Protein AF-A0A7R9ZG76-F1 (afdb_monomer)

Sequence (342 aa):
GTGVASMLAAAN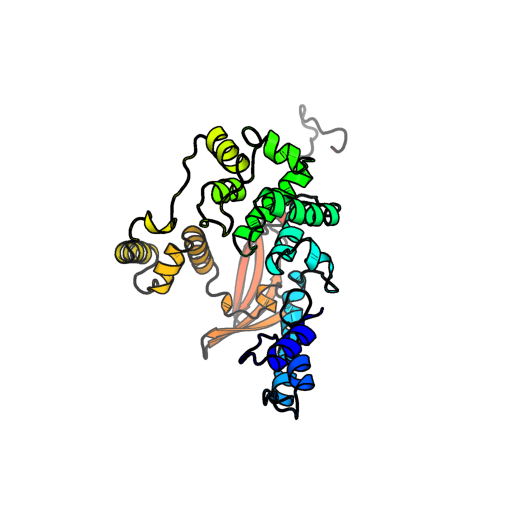AGADVVDAAVDAMSGLTSQPSLGAIAAAVRGTDLDAELDADATAVLNTYWENVRSLYAPFESGQLSGSSDVYRHEIPGGQYTNLLYQSRQLGLTEKWPEIKAKYAEANRVLGDIPKVTPSSKVVGDLAQFMVSSDLNADAVVDGAETLAFPESVVQYLRGEIGVPPGGFPEPLRSKVLGGRGLDPIEGRPGAQLDEYDFDKARAELQSKYGPDDISDKDALSHALYPKVFVDWKEYESVYGQVSSLPTDLFLNPLREGEEVEVQLRKGKSVLIKLVDTQDEREDGTRLVTFEVNGERWFVPITDNAASATKDRREKAGGTPGAGGSPMPG

Solvent-accessible surface area (backbone atoms only — not comparable to full-atom values): 20064 Å² total; per-residue (Å²): 118,58,48,48,63,52,47,53,50,40,44,76,72,66,49,93,76,80,83,58,22,56,52,64,68,27,41,66,70,46,41,26,32,36,61,60,46,50,61,73,28,56,92,46,100,67,42,76,83,70,60,65,67,61,50,49,53,55,26,57,52,41,49,60,56,52,61,74,44,54,93,71,57,86,80,75,89,67,53,68,77,61,44,85,66,36,57,62,43,48,73,54,45,56,50,51,52,52,49,29,47,77,70,70,38,54,90,44,48,71,55,36,45,53,32,25,33,50,31,30,54,65,60,43,64,63,84,51,46,93,66,51,40,51,28,29,46,49,49,7,48,50,27,62,76,66,76,49,53,68,66,56,50,52,75,38,24,47,74,57,85,67,53,66,57,46,54,41,45,63,30,16,69,83,37,79,55,96,80,44,78,36,75,66,41,36,62,32,40,28,57,55,66,76,51,76,71,56,78,69,61,53,80,74,77,56,77,87,80,62,59,69,58,51,37,53,56,47,21,73,74,68,36,70,91,74,49,52,75,66,49,40,50,45,31,72,77,35,51,66,62,41,52,54,47,53,55,48,36,73,75,68,45,76,62,86,51,48,56,67,60,65,69,76,39,82,83,48,74,74,40,73,46,80,41,49,81,46,96,97,40,71,45,44,42,25,35,62,44,74,50,73,72,43,99,86,37,30,22,48,34,32,34,30,50,76,85,43,82,44,82,44,79,41,77,40,74,72,62,62,76,72,63,89,72,75,82,75,51,56,96,54,94,88,52,78,60,79,94,64,93,130

Secondary structure (DSSP, 8-state):
--HHHHHHHHHHTT-S----B-GGG-STTSPPBHHHHHHHHTTSTT-----HHHHHHHHHHHHHHHHHTGGG-----S--TTHHHH---HHHHHHHHHHHHHTT-GGGHHHHHHHHHHHHHHTTS----TTHHHHHHHHHHHHHHTT--HHHHHHTTTTS---HHHHHHHHTTT---TT-PPTTHHHHHHHTTTPPPPPS-GGGSSPPP-HHHHHHHHHHHH-TTS--HHHHHHHHH-HHHHHHHHHHHHHH--GGGS-HHHHHSPPPTT-EEEEEEETTEEEEEEEEEEPPPPTTSEEEEEEEETTEEEEEEEE-TTTGGG---PPP--SSTT-PPPSS--

pLDDT: mean 91.46, std 9.5, range [48.0, 98.44]

Structure (mmCIF, N/CA/C/O backbone):
data_AF-A0A7R9ZG76-F1
#
_entry.id   AF-A0A7R9ZG76-F1
#
loop_
_atom_site.group_PDB
_atom_site.id
_atom_site.type_symbol
_atom_site.label_atom_id
_atom_site.label_alt_id
_atom_site.label_comp_id
_atom_site.label_asym_id
_atom_site.label_entity_id
_atom_site.label_seq_id
_atom_site.pdbx_PDB_ins_code
_atom_site.Cartn_x
_atom_site.Cartn_y
_atom_site.Cartn_z
_atom_site.occupancy
_atom_site.B_iso_or_equiv
_atom_site.auth_seq_id
_atom_site.auth_comp_id
_atom_site.auth_asym_id
_atom_site.auth_atom_id
_atom_site.pdbx_PDB_model_num
ATOM 1 N N . GLY A 1 1 ? -14.115 -0.269 -14.446 1.00 88.50 1 GLY A N 1
ATOM 2 C CA . GLY A 1 1 ? -15.541 -0.513 -14.144 1.00 88.50 1 GLY A CA 1
ATOM 3 C C . GLY A 1 1 ? -16.101 -1.793 -14.750 1.00 88.50 1 GLY A C 1
ATOM 4 O O . GLY A 1 1 ? -17.299 -1.995 -14.683 1.00 88.50 1 GLY A O 1
ATOM 5 N N . THR A 1 2 ? -15.275 -2.677 -15.310 1.00 94.50 2 THR A N 1
ATOM 6 C CA . THR A 1 2 ? -15.700 -3.964 -15.895 1.00 94.50 2 THR A CA 1
ATOM 7 C C . THR A 1 2 ? -15.666 -5.120 -14.890 1.00 94.50 2 THR A C 1
ATOM 9 O O . THR A 1 2 ? -15.971 -6.246 -15.251 1.00 94.50 2 THR A O 1
ATOM 12 N N . GLY A 1 3 ? -15.326 -4.846 -13.626 1.00 96.31 3 GLY A N 1
ATOM 13 C CA . GLY A 1 3 ? -15.037 -5.858 -12.612 1.00 96.31 3 GLY A CA 1
ATOM 14 C C . GLY A 1 3 ? -16.150 -6.885 -12.393 1.00 96.31 3 GLY A C 1
ATOM 15 O O . GLY A 1 3 ? -15.883 -8.076 -12.477 1.00 96.31 3 GLY A O 1
ATOM 16 N N . VAL A 1 4 ? -17.397 -6.442 -12.185 1.00 97.56 4 VAL A N 1
ATOM 17 C CA . VAL A 1 4 ? -18.542 -7.354 -11.980 1.00 97.56 4 VAL A CA 1
ATOM 18 C C . VAL A 1 4 ? -18.737 -8.252 -13.203 1.00 97.56 4 VAL A C 1
ATOM 20 O O . VAL A 1 4 ? -18.815 -9.467 -13.066 1.00 97.56 4 VAL A O 1
ATOM 23 N N . ALA A 1 5 ? -18.734 -7.674 -14.408 1.00 97.94 5 ALA A N 1
ATOM 24 C CA . ALA A 1 5 ? -18.876 -8.436 -15.647 1.00 97.94 5 ALA A CA 1
ATOM 25 C C . ALA A 1 5 ? -17.745 -9.463 -15.830 1.00 97.94 5 ALA A C 1
ATOM 27 O O . ALA A 1 5 ? -18.011 -10.593 -16.230 1.00 97.94 5 ALA A O 1
ATOM 28 N N . SER A 1 6 ? -16.503 -9.099 -15.495 1.00 97.94 6 SER A N 1
ATOM 29 C CA . SER A 1 6 ? -15.364 -10.018 -15.541 1.00 97.94 6 SER A CA 1
ATOM 30 C C . SER A 1 6 ? -15.509 -11.181 -14.556 1.00 97.94 6 SER A C 1
ATOM 32 O O . SER A 1 6 ? -15.230 -12.314 -14.936 1.00 97.94 6 SER A O 1
ATOM 34 N N . MET A 1 7 ? -15.971 -10.932 -13.324 1.00 98.25 7 MET A N 1
ATOM 35 C CA . MET A 1 7 ? -16.181 -12.000 -12.334 1.00 98.25 7 MET A CA 1
ATOM 36 C C . MET A 1 7 ? -17.328 -12.931 -12.734 1.00 98.25 7 MET A C 1
ATOM 38 O O . MET A 1 7 ? -17.188 -14.145 -12.639 1.00 98.25 7 MET A O 1
ATOM 42 N N . LEU A 1 8 ? -18.428 -12.389 -13.268 1.00 98.06 8 LEU A N 1
ATOM 43 C CA . LEU A 1 8 ? -19.523 -13.203 -13.804 1.00 98.06 8 LEU A CA 1
ATOM 44 C C . LEU A 1 8 ? -19.066 -14.053 -14.995 1.00 98.06 8 LEU A C 1
ATOM 46 O O . LEU A 1 8 ? -19.445 -15.216 -15.106 1.00 98.06 8 LEU A O 1
ATOM 50 N N . ALA A 1 9 ? -18.240 -13.503 -15.889 1.00 98.31 9 ALA A N 1
ATOM 51 C CA . ALA A 1 9 ? -17.669 -14.265 -16.996 1.00 98.31 9 ALA A CA 1
ATOM 52 C C . ALA A 1 9 ? -16.739 -15.386 -16.501 1.00 98.31 9 ALA A C 1
ATOM 54 O O . ALA A 1 9 ? -16.796 -16.492 -17.032 1.00 98.31 9 ALA A O 1
ATOM 55 N N . ALA A 1 10 ? -15.929 -15.126 -15.468 1.00 98.19 10 ALA A N 1
ATOM 56 C CA . ALA A 1 10 ? -15.072 -16.133 -14.846 1.00 98.19 10 ALA A CA 1
ATOM 57 C C . ALA A 1 10 ? -15.889 -17.262 -14.197 1.00 98.19 10 ALA A C 1
ATOM 59 O O . ALA A 1 10 ? -15.603 -18.432 -14.439 1.00 98.19 10 ALA A O 1
ATOM 60 N N . ALA A 1 11 ? -16.945 -16.923 -13.451 1.00 97.06 11 ALA A N 1
ATOM 61 C CA . ALA A 1 11 ? -17.849 -17.902 -12.850 1.00 97.06 11 ALA A CA 1
ATOM 62 C C . ALA A 1 11 ? -18.531 -18.777 -13.919 1.00 97.06 11 ALA A C 1
ATOM 64 O O . ALA A 1 11 ? -18.503 -20.000 -13.833 1.00 97.06 11 ALA A O 1
ATOM 65 N N . ASN A 1 12 ? -19.039 -18.171 -14.999 1.00 97.19 12 ASN A N 1
ATOM 66 C CA . ASN A 1 12 ? -19.607 -18.912 -16.135 1.00 97.19 12 ASN A CA 1
ATOM 67 C C . ASN A 1 12 ? -18.582 -19.805 -16.856 1.00 97.19 12 ASN A C 1
ATOM 69 O O . ASN A 1 12 ? -18.957 -20.804 -17.467 1.00 97.19 12 ASN A O 1
ATOM 73 N N . ALA A 1 13 ? -17.297 -19.452 -16.804 1.00 98.12 13 ALA A N 1
ATOM 74 C CA . ALA A 1 13 ? -16.210 -20.265 -17.341 1.00 98.12 13 ALA A CA 1
ATOM 75 C C . ALA A 1 13 ? -15.759 -21.390 -16.386 1.00 98.12 13 ALA A C 1
ATOM 77 O O . ALA A 1 13 ? -14.864 -22.153 -16.746 1.00 98.12 13 ALA A O 1
ATOM 78 N N . GLY A 1 14 ? -16.374 -21.511 -15.204 1.00 97.19 14 GLY A N 1
ATOM 79 C CA . GLY A 1 14 ? -16.103 -22.571 -14.232 1.00 97.19 14 GLY A CA 1
ATOM 80 C C . GLY A 1 14 ? -15.078 -22.213 -13.156 1.00 97.19 14 GLY A C 1
ATOM 81 O O . GLY A 1 14 ? -14.474 -23.119 -12.593 1.00 97.19 14 GLY A O 1
ATOM 82 N N . ALA A 1 15 ? -14.841 -20.926 -12.880 1.00 97.62 15 ALA A N 1
ATOM 83 C CA . ALA A 1 15 ? -14.038 -20.531 -11.723 1.00 97.62 15 ALA A CA 1
ATOM 84 C C . ALA A 1 15 ? -14.738 -20.927 -10.411 1.00 97.62 15 ALA A C 1
ATOM 86 O O . ALA A 1 15 ? -15.898 -20.572 -10.207 1.00 97.62 15 ALA A O 1
ATOM 87 N N . ASP A 1 16 ? -14.018 -21.601 -9.509 1.00 96.25 16 ASP A N 1
ATOM 88 C CA . ASP A 1 16 ? -14.555 -22.028 -8.208 1.00 96.25 16 ASP A CA 1
ATOM 89 C C . ASP A 1 16 ? -14.781 -20.854 -7.240 1.00 96.25 16 ASP A C 1
ATOM 91 O O . ASP A 1 16 ? -15.675 -20.893 -6.398 1.00 96.25 16 ASP A O 1
ATOM 95 N N . VAL A 1 17 ? -13.942 -19.815 -7.332 1.00 96.88 17 VAL A N 1
ATOM 96 C CA . VAL A 1 17 ? -13.953 -18.649 -6.437 1.00 96.88 17 VAL A CA 1
ATOM 97 C C . VAL A 1 17 ? -13.651 -17.380 -7.228 1.00 96.88 17 VAL A C 1
ATOM 99 O O . VAL A 1 17 ? -12.794 -17.369 -8.113 1.00 96.88 17 VAL A O 1
ATOM 102 N N . VAL A 1 18 ? -14.335 -16.292 -6.870 1.00 96.69 18 VAL A N 1
ATOM 103 C CA . VAL A 1 18 ? -14.047 -14.929 -7.328 1.00 96.69 18 VAL A CA 1
ATOM 104 C C . VAL A 1 18 ? -13.960 -13.991 -6.127 1.00 96.69 18 VAL A C 1
ATOM 106 O O . VAL A 1 18 ? -14.747 -14.106 -5.188 1.00 96.69 18 VAL A O 1
ATOM 109 N N . ASP A 1 19 ? -13.029 -13.041 -6.168 1.00 97.44 19 ASP A N 1
ATOM 110 C CA . ASP A 1 19 ? -12.866 -12.054 -5.102 1.00 97.44 19 ASP A CA 1
ATOM 111 C C . ASP A 1 19 ? -13.777 -10.841 -5.330 1.00 97.44 19 ASP A C 1
ATOM 113 O O . ASP A 1 19 ? -13.843 -10.272 -6.425 1.00 97.44 19 ASP A O 1
ATOM 117 N N . ALA A 1 20 ? -14.449 -10.404 -4.267 1.00 96.94 20 ALA A N 1
ATOM 118 C CA . ALA A 1 20 ? -15.315 -9.232 -4.257 1.00 96.94 20 ALA A CA 1
ATOM 119 C C . ALA A 1 20 ? -15.187 -8.471 -2.929 1.00 96.94 20 ALA A C 1
ATOM 121 O O . ALA A 1 20 ? -14.667 -8.992 -1.942 1.00 96.94 20 ALA A O 1
ATOM 122 N N . ALA A 1 21 ? -15.668 -7.231 -2.900 1.00 97.62 21 ALA A N 1
ATOM 123 C CA . ALA A 1 21 ? -15.712 -6.398 -1.701 1.00 97.62 21 ALA A CA 1
ATOM 124 C C . ALA A 1 21 ? -17.152 -5.981 -1.393 1.00 97.62 21 ALA A C 1
ATOM 126 O O . ALA A 1 21 ? -17.950 -5.788 -2.309 1.00 97.62 21 ALA A O 1
ATOM 127 N N . VAL A 1 22 ? -17.477 -5.800 -0.108 1.00 97.31 22 VAL A N 1
ATOM 128 C CA . VAL A 1 22 ? -18.751 -5.190 0.312 1.00 97.31 22 VAL A CA 1
ATOM 129 C C . VAL A 1 22 ? -18.957 -3.854 -0.406 1.00 97.31 22 VAL A C 1
ATOM 131 O O . VAL A 1 22 ? -17.991 -3.123 -0.629 1.00 97.31 22 VAL A O 1
ATOM 134 N N . ASP A 1 23 ? -20.195 -3.542 -0.785 1.00 96.50 23 ASP A N 1
ATOM 135 C CA . ASP A 1 23 ? -20.484 -2.514 -1.791 1.00 96.50 23 ASP A CA 1
ATOM 136 C C . ASP A 1 23 ? -19.880 -1.147 -1.434 1.00 96.50 23 ASP A C 1
ATOM 138 O O . ASP A 1 23 ? -19.203 -0.539 -2.268 1.00 96.50 23 ASP A O 1
ATOM 142 N N . ALA A 1 24 ? -19.994 -0.739 -0.169 1.00 96.88 24 ALA A N 1
ATOM 143 C CA . ALA A 1 24 ? -19.435 0.481 0.406 1.00 96.88 24 ALA A CA 1
ATOM 144 C C . ALA A 1 24 ? -17.908 0.593 0.304 1.00 96.88 24 ALA A C 1
ATOM 146 O O . ALA A 1 24 ? -17.380 1.699 0.348 1.00 96.88 24 ALA A O 1
ATOM 147 N N . MET A 1 25 ? -17.194 -0.526 0.162 1.00 96.75 25 MET A N 1
ATOM 148 C CA . MET A 1 25 ? -15.733 -0.609 0.029 1.00 96.75 25 MET A CA 1
A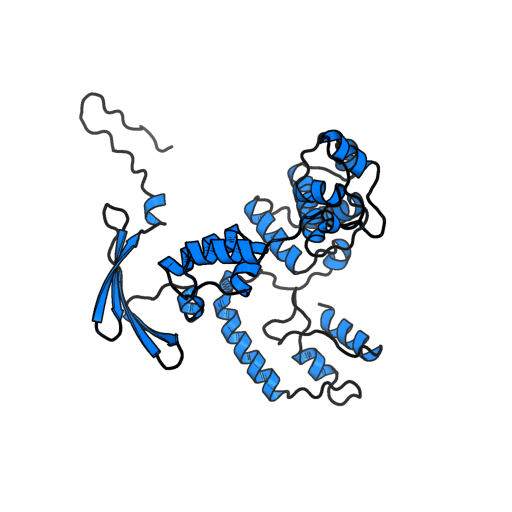TOM 149 C C . MET A 1 25 ? -15.306 -1.144 -1.349 1.00 96.75 25 MET A C 1
ATOM 151 O O . MET A 1 25 ? -14.141 -1.498 -1.546 1.00 96.75 25 MET A O 1
ATOM 155 N N . SER A 1 26 ? -16.234 -1.225 -2.305 1.00 96.12 26 SER A N 1
ATOM 156 C CA . SER A 1 26 ? -16.019 -1.801 -3.635 1.00 96.12 26 SER A CA 1
ATOM 157 C C . SER A 1 26 ? -15.846 -0.744 -4.731 1.00 96.12 26 SER A C 1
ATOM 159 O O . SER A 1 26 ? -16.082 0.451 -4.538 1.00 96.12 26 SER A O 1
ATOM 161 N N . GLY A 1 27 ? -15.456 -1.201 -5.921 1.00 93.44 27 GLY A N 1
ATOM 162 C CA . GLY A 1 27 ? -15.365 -0.381 -7.123 1.00 93.44 27 GLY A CA 1
ATOM 163 C C . GLY A 1 27 ? -14.089 0.458 -7.212 1.00 93.44 27 GLY A C 1
ATOM 164 O O . GLY A 1 27 ? -13.204 0.401 -6.363 1.00 93.44 27 GLY A O 1
ATOM 165 N N . LEU A 1 28 ? -13.988 1.248 -8.285 1.00 91.94 28 LEU A N 1
ATOM 166 C CA . LEU A 1 28 ? -12.797 2.042 -8.618 1.00 91.94 28 LEU A CA 1
ATOM 167 C C . LEU A 1 28 ? -11.532 1.169 -8.719 1.00 91.94 28 LEU A C 1
ATOM 169 O O . LEU A 1 28 ? -11.398 0.417 -9.686 1.00 91.94 28 LEU A O 1
ATOM 173 N N . THR A 1 29 ? -10.619 1.295 -7.755 1.00 90.62 29 THR A N 1
ATOM 174 C CA . THR A 1 29 ? -9.380 0.518 -7.611 1.00 90.62 29 THR A CA 1
ATOM 175 C C . THR A 1 29 ? -9.505 -0.648 -6.627 1.00 90.62 29 THR A C 1
ATOM 177 O O . THR A 1 29 ? -8.560 -1.426 -6.509 1.00 90.62 29 THR A O 1
ATOM 180 N N . SER A 1 30 ? -10.641 -0.764 -5.933 1.00 93.06 30 SER A N 1
ATOM 181 C CA . SER A 1 30 ? -11.004 -1.913 -5.105 1.00 93.06 30 SER A CA 1
ATOM 182 C C . SER A 1 30 ? -11.602 -3.035 -5.960 1.00 93.06 30 SER A C 1
ATOM 184 O O . SER A 1 30 ? -11.771 -2.910 -7.179 1.00 93.06 30 SER A O 1
ATOM 186 N N . GLN A 1 31 ? -11.951 -4.136 -5.302 1.00 95.88 31 GLN A N 1
ATOM 187 C CA . GLN A 1 31 ? -12.614 -5.264 -5.936 1.00 95.88 31 GLN A CA 1
ATOM 188 C C . GLN A 1 31 ? -14.048 -4.933 -6.365 1.00 95.88 31 GLN A C 1
ATOM 190 O O . GLN A 1 31 ? -14.622 -3.927 -5.932 1.00 95.88 31 GLN A O 1
ATOM 195 N N . PRO A 1 32 ? -14.645 -5.744 -7.255 1.00 97.06 32 PRO A N 1
ATOM 196 C CA . PRO A 1 32 ? -16.028 -5.561 -7.674 1.00 97.06 32 PRO A CA 1
ATOM 197 C C . PRO A 1 32 ? -17.007 -5.704 -6.500 1.00 97.06 32 PRO A C 1
ATOM 199 O O . PRO A 1 32 ? -16.699 -6.350 -5.500 1.00 97.06 32 PRO A O 1
ATOM 202 N N . SER A 1 33 ? -18.192 -5.108 -6.638 1.00 97.12 33 SER A N 1
ATOM 203 C CA . SER A 1 33 ? -19.247 -5.161 -5.618 1.00 97.12 33 SER A CA 1
ATOM 204 C C . SER A 1 33 ? -19.736 -6.594 -5.398 1.00 97.12 33 SER A C 1
ATOM 206 O O . SER A 1 33 ? -20.194 -7.260 -6.331 1.00 97.12 33 SER A O 1
ATOM 208 N N . LEU A 1 34 ? -19.648 -7.039 -4.144 1.00 97.06 34 LEU A N 1
ATOM 209 C CA . LEU A 1 34 ? -20.129 -8.332 -3.669 1.00 97.06 34 LEU A CA 1
ATOM 210 C C . LEU A 1 34 ? -21.644 -8.435 -3.832 1.00 97.06 34 LEU A C 1
ATOM 212 O O . LEU A 1 34 ? -22.124 -9.426 -4.377 1.00 97.06 34 LEU A O 1
ATOM 216 N N . GLY A 1 35 ? -22.386 -7.403 -3.422 1.00 95.50 35 GLY A N 1
ATOM 217 C CA . GLY A 1 35 ? -23.840 -7.359 -3.543 1.00 95.50 35 GLY A CA 1
ATOM 218 C C . GLY A 1 35 ? -24.294 -7.434 -4.998 1.00 95.50 35 GLY A C 1
ATOM 219 O O . GLY A 1 35 ? -25.205 -8.195 -5.318 1.00 95.50 35 GLY A O 1
ATOM 220 N N . ALA A 1 36 ? -23.613 -6.729 -5.908 1.00 95.81 36 ALA A N 1
ATOM 221 C CA . ALA A 1 36 ? -23.920 -6.770 -7.336 1.00 95.81 36 ALA A CA 1
ATOM 222 C C . ALA A 1 36 ? -23.653 -8.147 -7.959 1.00 95.81 36 ALA A C 1
ATOM 224 O O . ALA A 1 36 ? -24.479 -8.625 -8.735 1.00 95.81 36 ALA A O 1
ATOM 225 N N . ILE A 1 37 ? -22.528 -8.794 -7.626 1.00 97.25 37 ILE A N 1
ATOM 226 C CA . ILE A 1 37 ? -22.228 -10.152 -8.105 1.00 97.25 37 ILE A CA 1
ATOM 227 C C . ILE A 1 37 ? -23.268 -11.137 -7.566 1.00 97.25 37 ILE A C 1
ATOM 229 O O . ILE A 1 37 ? -23.893 -11.844 -8.353 1.00 97.25 37 ILE A O 1
ATOM 233 N N . ALA A 1 38 ? -23.502 -11.139 -6.250 1.00 96.06 38 ALA A N 1
ATOM 234 C CA . ALA A 1 38 ? -24.428 -12.056 -5.590 1.00 96.06 38 ALA A CA 1
ATOM 235 C C . ALA A 1 38 ? -25.868 -11.901 -6.102 1.00 96.06 38 ALA A C 1
ATOM 237 O O . ALA A 1 38 ? -26.561 -12.888 -6.335 1.00 96.06 38 ALA A O 1
ATOM 238 N N . ALA A 1 39 ? -26.325 -10.665 -6.320 1.00 95.25 39 ALA A N 1
ATOM 239 C CA . ALA A 1 39 ? -27.637 -10.404 -6.899 1.00 95.25 39 ALA A CA 1
ATOM 240 C C . ALA A 1 39 ? -27.737 -10.883 -8.356 1.00 95.25 39 ALA A C 1
ATOM 242 O O . ALA A 1 39 ? -28.790 -11.372 -8.758 1.00 95.25 39 ALA A O 1
ATOM 243 N N . ALA A 1 40 ? -26.660 -10.764 -9.140 1.00 96.38 40 ALA A N 1
ATOM 244 C CA . ALA A 1 40 ? -26.648 -11.146 -10.550 1.00 96.38 40 ALA A CA 1
ATOM 245 C C . ALA A 1 40 ? -26.691 -12.666 -10.780 1.00 96.38 40 ALA A C 1
ATOM 247 O O . ALA A 1 40 ? -27.220 -13.097 -11.803 1.00 96.38 40 ALA A O 1
ATOM 248 N N . VAL A 1 41 ? -26.156 -13.467 -9.853 1.00 96.44 41 VAL A N 1
ATOM 249 C CA . VAL A 1 41 ? -26.158 -14.942 -9.945 1.00 96.44 41 VAL A CA 1
ATOM 250 C C . VAL A 1 41 ? -27.305 -15.607 -9.179 1.00 96.44 41 VAL A C 1
ATOM 252 O O . VAL A 1 41 ? -27.468 -16.825 -9.253 1.00 96.44 41 VAL A O 1
ATOM 255 N N . ARG A 1 42 ? -28.118 -14.830 -8.456 1.00 95.75 42 ARG A N 1
ATOM 256 C CA . ARG A 1 42 ? -29.198 -15.356 -7.616 1.00 95.75 42 ARG A CA 1
ATOM 257 C C . ARG A 1 42 ? -30.214 -16.164 -8.423 1.00 95.75 42 ARG A C 1
ATOM 259 O O . ARG A 1 42 ? -30.747 -15.682 -9.422 1.00 95.75 42 ARG A O 1
ATOM 266 N N . GLY A 1 43 ? -30.532 -17.365 -7.947 1.00 95.00 43 GLY A N 1
ATOM 267 C CA . GLY A 1 43 ? -31.470 -18.282 -8.597 1.00 95.00 43 GLY A CA 1
ATOM 268 C C . GLY A 1 43 ? -30.932 -18.942 -9.871 1.00 95.00 43 GLY A C 1
ATOM 269 O O . GLY A 1 43 ? -31.713 -19.531 -10.618 1.00 95.00 43 GLY A O 1
ATOM 270 N N . THR A 1 44 ? -29.628 -18.835 -10.133 1.00 96.69 44 THR A N 1
ATOM 271 C CA . THR A 1 44 ? -28.932 -19.578 -11.193 1.00 96.69 44 THR A CA 1
ATOM 272 C C . THR A 1 44 ? -28.135 -20.737 -10.595 1.00 96.69 44 THR A C 1
ATOM 274 O O . THR A 1 44 ? -27.984 -20.827 -9.380 1.00 96.69 44 THR A O 1
ATOM 277 N N . ASP A 1 45 ? -27.552 -21.586 -11.441 1.00 96.12 45 ASP A N 1
ATOM 278 C CA . ASP A 1 45 ? -26.637 -22.648 -10.992 1.00 96.12 45 ASP A CA 1
ATOM 279 C C . ASP A 1 45 ? -25.333 -22.102 -10.370 1.00 96.12 45 ASP A C 1
ATOM 281 O O . ASP A 1 45 ? -24.572 -22.856 -9.771 1.00 96.12 45 ASP A O 1
ATOM 285 N N . LEU A 1 46 ? -25.070 -20.797 -10.518 1.00 97.00 46 LEU A N 1
ATOM 286 C CA . LEU A 1 46 ? -23.920 -20.088 -9.950 1.00 97.00 46 LEU A CA 1
ATOM 287 C C . LEU A 1 46 ? -24.273 -19.311 -8.671 1.00 97.00 46 LEU A C 1
ATOM 289 O O . LEU A 1 46 ? -23.495 -18.451 -8.257 1.00 97.00 46 LEU A O 1
ATOM 293 N N . ASP A 1 47 ? -25.453 -19.536 -8.083 1.00 96.56 47 ASP A N 1
ATOM 294 C CA . ASP A 1 47 ? -25.859 -18.841 -6.860 1.00 96.56 47 ASP A CA 1
ATOM 295 C C . ASP A 1 47 ? -24.841 -19.086 -5.734 1.00 96.56 47 ASP A C 1
ATOM 297 O O . ASP A 1 47 ? -24.501 -20.222 -5.411 1.00 96.56 47 ASP A O 1
ATOM 301 N N . ALA A 1 48 ? -24.348 -17.999 -5.140 1.00 92.19 48 ALA A N 1
ATOM 302 C CA . ALA A 1 48 ? -23.388 -18.043 -4.040 1.00 92.19 48 ALA A CA 1
ATOM 303 C C . ALA A 1 48 ? -24.058 -18.265 -2.669 1.00 92.19 48 ALA A C 1
ATOM 305 O O . ALA A 1 48 ? -23.365 -18.280 -1.654 1.00 92.19 48 ALA A O 1
ATOM 306 N N . GLU A 1 49 ? -25.395 -18.362 -2.626 1.00 93.31 49 GLU A N 1
ATOM 307 C CA . GLU A 1 49 ? -26.209 -18.590 -1.422 1.00 93.31 49 GLU A CA 1
ATOM 308 C C . GLU A 1 49 ? -25.955 -17.562 -0.300 1.00 93.31 49 GLU A C 1
ATOM 310 O O . GLU A 1 49 ? -26.123 -17.834 0.890 1.00 93.31 49 GLU A O 1
ATOM 315 N N . LEU A 1 50 ? -25.565 -16.339 -0.678 1.00 94.25 50 LEU A N 1
ATOM 316 C CA . LEU A 1 50 ? -25.330 -15.248 0.263 1.00 94.25 50 LEU A CA 1
ATOM 317 C C . LEU A 1 50 ? -26.650 -14.635 0.746 1.00 94.25 50 LEU A C 1
ATOM 319 O O . LEU A 1 50 ? -27.491 -14.186 -0.046 1.00 94.25 50 LEU A O 1
ATOM 323 N N . ASP A 1 51 ? -26.794 -14.546 2.069 1.00 93.75 51 ASP A N 1
ATOM 324 C CA . ASP A 1 51 ? -27.907 -13.860 2.721 1.00 93.75 51 ASP A CA 1
ATOM 325 C C . ASP A 1 51 ? -27.875 -12.358 2.375 1.00 93.75 51 ASP A C 1
ATOM 327 O O . ASP A 1 51 ? -26.918 -11.633 2.677 1.00 93.75 51 ASP A O 1
ATOM 331 N N . ALA A 1 52 ? -28.935 -11.896 1.704 1.00 90.62 52 ALA A N 1
ATOM 332 C CA . ALA A 1 52 ? -29.062 -10.510 1.264 1.00 90.62 52 ALA A CA 1
ATOM 333 C C . ALA A 1 52 ? -29.179 -9.541 2.442 1.00 90.62 52 ALA A C 1
ATOM 335 O O . ALA A 1 52 ? -28.579 -8.468 2.404 1.00 90.62 52 ALA A O 1
ATOM 336 N N . ASP A 1 53 ? -29.922 -9.923 3.480 1.00 93.50 53 ASP A N 1
ATOM 337 C CA . ASP A 1 53 ? -30.169 -9.078 4.643 1.00 93.50 53 ASP A CA 1
ATOM 338 C C . ASP A 1 53 ? -28.884 -8.951 5.464 1.00 93.50 53 ASP A C 1
ATOM 340 O O . ASP A 1 53 ? -28.494 -7.848 5.851 1.00 93.50 53 ASP A O 1
ATOM 344 N N . ALA A 1 54 ? -28.150 -10.056 5.639 1.00 93.88 54 ALA A N 1
ATOM 345 C CA . ALA A 1 54 ? -26.839 -10.027 6.284 1.00 93.88 54 ALA A CA 1
ATOM 346 C C . ALA A 1 54 ? -25.829 -9.163 5.504 1.00 93.88 54 ALA A C 1
ATOM 348 O O . ALA A 1 54 ? -25.091 -8.371 6.098 1.00 93.88 54 ALA A O 1
ATOM 349 N N . THR A 1 55 ? -25.822 -9.271 4.171 1.00 93.19 55 THR A N 1
ATOM 350 C CA . THR A 1 55 ? -24.940 -8.471 3.304 1.00 93.19 55 THR A CA 1
ATOM 351 C C . THR A 1 55 ? -25.288 -6.982 3.372 1.00 93.19 55 THR A C 1
ATOM 353 O O . THR A 1 55 ? -24.388 -6.147 3.465 1.00 93.19 55 THR A O 1
ATOM 356 N N . ALA A 1 56 ? -26.579 -6.636 3.394 1.00 93.88 56 ALA A N 1
ATOM 357 C CA . ALA A 1 56 ? -27.044 -5.257 3.523 1.00 93.88 56 ALA A CA 1
ATOM 358 C C . ALA A 1 56 ? -26.649 -4.638 4.874 1.00 93.88 56 ALA A C 1
ATOM 360 O O . ALA A 1 56 ? -26.150 -3.513 4.907 1.00 93.88 56 ALA A O 1
ATOM 361 N N . VAL A 1 57 ? -26.790 -5.383 5.978 1.00 96.75 57 VAL A N 1
ATOM 362 C CA . VAL A 1 57 ? -26.351 -4.932 7.312 1.00 96.75 57 VAL A CA 1
ATOM 363 C C . VAL A 1 57 ? -24.845 -4.661 7.334 1.00 96.75 57 VAL A C 1
ATOM 365 O O . VAL A 1 57 ? -24.412 -3.618 7.832 1.00 96.75 57 VAL A O 1
ATOM 368 N N . LEU A 1 58 ? -24.040 -5.562 6.759 1.00 96.38 58 LEU A N 1
ATOM 369 C CA . LEU A 1 58 ? -22.593 -5.369 6.651 1.00 96.38 58 LEU A CA 1
ATOM 370 C C . LEU A 1 58 ? -22.251 -4.142 5.795 1.00 96.38 58 LEU A C 1
ATOM 372 O O . LEU A 1 58 ? -21.346 -3.384 6.142 1.00 96.38 58 LEU A O 1
ATOM 376 N N . ASN A 1 59 ? -22.984 -3.923 4.702 1.00 97.31 59 ASN A N 1
ATOM 377 C CA . ASN A 1 59 ? -22.795 -2.758 3.851 1.00 97.31 59 ASN A CA 1
ATOM 378 C C . ASN A 1 59 ? -23.056 -1.451 4.607 1.00 97.31 59 ASN A C 1
ATOM 380 O O . ASN A 1 59 ? -22.179 -0.593 4.645 1.00 97.31 59 ASN A O 1
ATOM 384 N N . THR A 1 60 ? -24.201 -1.329 5.284 1.00 97.12 60 THR A N 1
ATOM 385 C CA . THR A 1 60 ? -24.538 -0.133 6.073 1.00 97.12 60 THR A CA 1
ATOM 386 C C . THR A 1 60 ? -23.520 0.138 7.182 1.00 97.12 60 THR A C 1
ATOM 388 O O . THR A 1 60 ? -23.198 1.294 7.459 1.00 97.12 60 THR A O 1
ATOM 391 N N . TYR A 1 61 ? -22.965 -0.902 7.812 1.00 97.75 61 TYR A N 1
ATOM 392 C CA . TYR A 1 61 ? -21.861 -0.722 8.757 1.00 97.75 61 TYR A CA 1
ATOM 393 C C . TYR A 1 61 ? -20.655 -0.049 8.084 1.00 97.75 61 TYR A C 1
ATOM 395 O O . TYR A 1 61 ? -20.165 0.971 8.573 1.00 97.75 61 TYR A O 1
ATOM 403 N N . TRP A 1 62 ? -20.211 -0.570 6.937 1.00 98.19 62 TRP A N 1
ATOM 404 C CA . TRP A 1 62 ? -19.050 -0.031 6.230 1.00 98.19 62 TRP A CA 1
ATOM 405 C C . TRP A 1 62 ? -19.287 1.343 5.601 1.00 98.19 62 TRP A C 1
ATOM 407 O O . TRP A 1 62 ? -18.345 2.127 5.555 1.00 98.19 62 TRP A O 1
ATOM 417 N N . GLU A 1 63 ? -20.511 1.690 5.193 1.00 96.56 63 GLU A N 1
ATOM 418 C CA . GLU A 1 63 ? -20.854 3.055 4.756 1.00 96.56 63 GLU A CA 1
ATOM 419 C C . GLU A 1 63 ? -20.574 4.077 5.862 1.00 96.56 63 GLU A C 1
ATOM 421 O O . GLU A 1 63 ? -19.929 5.102 5.629 1.00 96.56 63 GLU A O 1
ATOM 426 N N . ASN A 1 64 ? -20.995 3.762 7.089 1.00 96.00 64 ASN A N 1
ATOM 427 C CA . ASN A 1 64 ? -20.777 4.627 8.242 1.00 96.00 64 ASN A CA 1
ATOM 428 C C . ASN A 1 64 ? -19.295 4.674 8.632 1.00 96.00 64 ASN A C 1
ATOM 430 O O . ASN A 1 64 ? -18.742 5.761 8.795 1.00 96.00 64 ASN A O 1
ATOM 434 N N . VAL A 1 65 ? -18.625 3.519 8.720 1.00 96.69 65 VAL A N 1
ATOM 435 C CA . VAL A 1 65 ? -17.200 3.450 9.089 1.00 96.69 65 VAL A CA 1
ATOM 436 C C . VAL A 1 65 ? -16.321 4.171 8.069 1.00 96.69 65 VAL A C 1
ATOM 438 O O . VAL A 1 65 ? -15.423 4.910 8.463 1.00 96.69 65 VAL A O 1
ATOM 441 N N . ARG A 1 66 ? -16.586 4.015 6.767 1.00 96.38 66 ARG A N 1
ATOM 442 C CA . ARG A 1 66 ? -15.795 4.640 5.697 1.00 96.38 66 ARG A CA 1
ATOM 443 C C . ARG A 1 66 ? -15.753 6.164 5.814 1.00 96.38 66 ARG A C 1
ATOM 445 O O . ARG A 1 66 ? -14.704 6.748 5.555 1.00 96.38 66 ARG A O 1
ATOM 452 N N . SER A 1 67 ? -16.835 6.806 6.263 1.00 94.44 67 SER A N 1
ATOM 453 C CA . SER A 1 67 ? -16.858 8.265 6.454 1.00 94.44 67 SER A CA 1
ATOM 454 C C . SER A 1 67 ? -15.827 8.774 7.471 1.00 94.44 67 SER A C 1
ATOM 456 O O . SER A 1 67 ? -15.315 9.880 7.308 1.00 94.44 67 SER A O 1
ATOM 458 N N . LEU A 1 68 ? -15.442 7.950 8.454 1.00 95.00 68 LEU A N 1
ATOM 459 C CA . LEU A 1 68 ? -14.394 8.284 9.427 1.00 95.00 68 LEU A CA 1
ATOM 460 C C . LEU A 1 68 ? -13.019 8.410 8.754 1.00 95.00 68 LEU A C 1
ATOM 462 O O . LEU A 1 68 ? -12.147 9.127 9.235 1.00 95.00 68 LEU A O 1
ATOM 466 N N . TYR A 1 69 ? -12.838 7.747 7.610 1.00 95.44 69 TYR A N 1
ATOM 467 C CA . TYR A 1 69 ? -11.605 7.741 6.828 1.00 95.44 69 TYR A CA 1
ATOM 468 C C . TYR A 1 69 ? -11.637 8.720 5.647 1.00 95.44 69 TYR A C 1
ATOM 470 O O . TYR A 1 69 ? -10.764 8.653 4.783 1.00 95.44 69 TYR A O 1
ATOM 478 N N . ALA A 1 70 ? -12.589 9.664 5.612 1.00 92.62 70 ALA A N 1
ATOM 479 C CA . ALA A 1 70 ? -12.691 10.667 4.548 1.00 92.62 70 ALA A CA 1
ATOM 480 C C . ALA A 1 70 ? -11.368 11.409 4.234 1.00 92.62 70 ALA A C 1
ATOM 482 O O . ALA A 1 70 ? -11.090 11.610 3.049 1.00 92.62 70 ALA A O 1
ATOM 483 N N . PRO A 1 71 ? -10.503 11.761 5.214 1.00 90.50 71 PRO A N 1
ATOM 484 C CA . PRO A 1 71 ? -9.199 12.375 4.928 1.00 90.50 71 PRO A CA 1
ATOM 485 C C . PRO A 1 71 ? -8.241 11.506 4.094 1.00 90.50 71 PRO A C 1
ATOM 487 O O . PRO A 1 71 ? -7.294 12.031 3.511 1.00 90.50 71 PRO A O 1
ATOM 490 N N . PHE A 1 72 ? -8.473 10.192 4.032 1.00 90.69 72 PHE A N 1
ATOM 491 C CA . PHE A 1 72 ? -7.645 9.220 3.312 1.00 90.69 72 PHE A CA 1
ATOM 492 C C . PHE A 1 72 ? -8.259 8.768 1.982 1.00 90.69 72 PHE A C 1
ATOM 494 O O . PHE A 1 72 ? -7.692 7.911 1.300 1.00 90.69 72 PHE A O 1
ATOM 501 N N . GLU A 1 73 ? -9.405 9.326 1.589 1.00 89.81 73 GLU A N 1
ATOM 502 C CA . GLU A 1 73 ? -10.014 9.013 0.301 1.00 89.81 73 GLU A CA 1
ATOM 503 C C . GLU A 1 73 ? -9.095 9.405 -0.859 1.00 89.81 73 GLU A C 1
ATOM 505 O O . GLU A 1 73 ? -8.521 10.494 -0.909 1.00 89.81 73 GLU A O 1
ATOM 510 N N . SER A 1 74 ? -8.998 8.522 -1.857 1.00 82.88 74 SER A N 1
ATOM 511 C CA . SER A 1 74 ? -8.134 8.742 -3.029 1.00 82.88 74 SER A CA 1
ATOM 512 C C . SER A 1 74 ? -8.527 9.975 -3.859 1.00 82.88 74 SER A C 1
ATOM 514 O O . SER A 1 74 ? -7.732 10.473 -4.663 1.00 82.88 74 SER A O 1
ATOM 516 N N . GLY A 1 75 ? -9.769 10.446 -3.700 1.00 85.94 75 GLY A N 1
ATOM 517 C CA . GLY A 1 75 ? -10.382 11.499 -4.507 1.00 85.94 75 GLY A CA 1
ATOM 518 C C . GLY A 1 75 ? -10.802 11.043 -5.909 1.00 85.94 75 GLY A C 1
ATOM 519 O O . GLY A 1 75 ? -11.265 11.862 -6.701 1.00 85.94 75 GLY A O 1
ATOM 520 N N . GLN A 1 76 ? -10.650 9.758 -6.249 1.00 85.69 76 GLN A N 1
ATOM 521 C CA . GLN A 1 76 ? -11.167 9.220 -7.505 1.00 85.69 76 GLN A CA 1
ATOM 522 C C . GLN A 1 76 ? -12.693 9.131 -7.464 1.00 85.69 76 GLN A C 1
ATOM 524 O O . GLN A 1 76 ? -13.264 8.511 -6.574 1.00 85.69 76 GLN A O 1
ATOM 529 N N . LEU A 1 77 ? -13.348 9.708 -8.471 1.00 89.62 77 LEU A N 1
ATOM 530 C CA . LEU A 1 77 ? -14.811 9.694 -8.586 1.00 89.62 77 LEU A CA 1
ATOM 531 C C . LEU A 1 77 ? -15.328 8.592 -9.521 1.00 89.62 77 LEU A C 1
ATOM 533 O O . LEU A 1 77 ? -16.508 8.260 -9.505 1.00 89.62 77 LEU A O 1
ATOM 537 N N . SER A 1 78 ? -14.464 8.047 -10.379 1.00 90.06 78 SER A N 1
ATOM 538 C CA . SER A 1 78 ? -14.823 7.007 -11.345 1.00 90.06 78 SER A CA 1
ATOM 539 C C . SER A 1 78 ? -13.606 6.178 -11.746 1.00 90.06 78 SER A C 1
ATOM 541 O O . SER A 1 78 ? -12.460 6.607 -11.597 1.00 90.06 78 SER A O 1
ATOM 543 N N . GLY A 1 79 ? -13.859 4.963 -12.237 1.00 85.38 79 GLY A N 1
ATOM 544 C CA . GLY A 1 79 ? -12.815 4.143 -12.842 1.00 85.38 79 GLY A CA 1
ATOM 545 C C . GLY A 1 79 ? -12.445 4.665 -14.229 1.00 85.38 79 GLY A C 1
ATOM 546 O O . GLY A 1 79 ? -13.271 5.267 -14.911 1.00 85.38 79 GLY A O 1
ATOM 547 N N . SER A 1 80 ? -11.226 4.370 -14.675 1.00 88.44 80 SER A N 1
ATOM 548 C CA . SER A 1 80 ? -10.717 4.822 -15.970 1.00 88.44 80 SER A CA 1
ATOM 549 C C . SER A 1 80 ? -10.241 3.648 -16.828 1.00 88.44 80 SER A C 1
ATOM 551 O O . SER A 1 80 ? -9.647 2.695 -16.326 1.00 88.44 80 SER A O 1
ATOM 553 N N . SER A 1 81 ? -10.537 3.691 -18.130 1.00 92.44 81 SER A N 1
ATOM 554 C CA . SER A 1 81 ? -10.160 2.643 -19.092 1.00 92.44 81 SER A CA 1
ATOM 555 C C . SER A 1 81 ? -8.725 2.777 -19.603 1.00 92.44 81 SER A C 1
ATOM 557 O O . SER A 1 81 ? -8.234 1.894 -20.300 1.00 92.44 81 SER A O 1
ATOM 559 N N . ASP A 1 82 ? -8.035 3.871 -19.284 1.00 91.75 82 ASP A N 1
ATOM 560 C CA . ASP A 1 82 ? -6.616 4.038 -19.609 1.00 91.75 82 ASP A CA 1
ATOM 561 C C . ASP A 1 82 ? -5.703 3.059 -18.857 1.00 91.75 82 ASP A C 1
ATOM 563 O O . ASP A 1 82 ? -4.566 2.861 -19.286 1.00 91.75 82 ASP A O 1
ATOM 567 N N . VAL A 1 83 ? -6.221 2.354 -17.842 1.00 94.56 83 VAL A N 1
ATOM 568 C CA . VAL A 1 83 ? -5.551 1.204 -17.219 1.00 94.56 83 VAL A CA 1
ATOM 569 C C . VAL A 1 83 ? -5.138 0.144 -18.238 1.00 94.56 83 VAL A C 1
ATOM 571 O O . VAL A 1 83 ? -4.079 -0.449 -18.087 1.00 94.56 83 VAL A O 1
ATOM 574 N N . TYR A 1 84 ? -5.888 -0.028 -19.332 1.00 95.31 84 TYR A N 1
ATOM 575 C CA . TYR A 1 84 ? -5.529 -0.947 -20.420 1.00 95.31 84 TYR A CA 1
ATOM 576 C C . TYR A 1 84 ? -4.370 -0.447 -21.298 1.00 95.31 84 TYR A C 1
ATOM 578 O O . TYR A 1 84 ? -3.957 -1.139 -22.222 1.00 95.31 84 TYR A O 1
ATOM 586 N N . ARG A 1 85 ? -3.871 0.770 -21.052 1.00 95.38 85 ARG A N 1
ATOM 587 C CA . ARG A 1 85 ? -2.692 1.338 -21.718 1.00 95.38 85 ARG A CA 1
ATOM 588 C C . ARG A 1 85 ? -1.489 1.365 -20.789 1.00 95.38 85 ARG A C 1
ATOM 590 O O . ARG A 1 85 ? -0.409 0.952 -21.185 1.00 95.38 85 ARG A O 1
ATOM 597 N N . HIS A 1 86 ? -1.673 1.903 -19.584 1.00 95.50 86 HIS A N 1
ATOM 598 C CA . HIS A 1 86 ? -0.572 2.117 -18.645 1.00 95.50 86 HIS A CA 1
ATOM 599 C C . HIS A 1 86 ? -0.371 0.949 -17.677 1.00 95.50 86 HIS A C 1
ATOM 601 O O . HIS A 1 86 ? 0.707 0.818 -17.113 1.00 95.50 86 HIS A O 1
ATOM 607 N N . GLU A 1 87 ? -1.391 0.113 -17.459 1.00 97.31 87 GLU A N 1
ATOM 608 C CA . GLU A 1 87 ? -1.310 -1.090 -16.620 1.00 97.31 87 GLU A CA 1
ATOM 609 C C . GLU A 1 87 ? -0.761 -0.804 -15.209 1.00 97.31 87 GLU A C 1
ATOM 611 O O . GLU A 1 87 ? 0.003 -1.587 -14.647 1.00 97.31 87 GLU A O 1
ATOM 616 N N . ILE A 1 88 ? -1.130 0.349 -14.637 1.00 95.88 88 ILE A N 1
ATOM 617 C CA . ILE A 1 88 ? -0.732 0.739 -13.278 1.00 95.88 88 ILE A CA 1
ATOM 618 C C . ILE A 1 88 ? -1.698 0.021 -12.327 1.00 95.88 88 ILE A C 1
ATOM 620 O O . ILE A 1 88 ? -2.904 0.275 -12.422 1.00 95.88 88 ILE A O 1
ATOM 624 N N . PRO A 1 89 ? -1.217 -0.839 -11.410 1.00 93.50 89 PRO A N 1
ATOM 625 C CA . PRO A 1 89 ? -2.073 -1.493 -10.421 1.00 93.50 89 PRO A CA 1
ATOM 626 C C . PRO A 1 89 ? -2.758 -0.488 -9.491 1.00 93.50 89 PRO A C 1
ATOM 628 O O . PRO A 1 89 ? -2.213 0.585 -9.234 1.00 93.50 89 PRO A O 1
ATOM 631 N N . GLY A 1 90 ? -3.907 -0.858 -8.914 1.00 86.62 90 GLY A N 1
ATOM 632 C CA . GLY A 1 90 ? -4.725 0.037 -8.081 1.00 86.62 90 GLY A CA 1
ATOM 633 C C . GLY A 1 90 ? -3.937 0.766 -6.985 1.00 86.62 90 GLY A C 1
ATOM 634 O O . GLY A 1 90 ? -3.890 1.995 -6.982 1.00 86.62 90 GLY A O 1
ATOM 635 N N . GLY A 1 91 ? -3.246 0.022 -6.113 1.00 83.62 91 GLY A N 1
ATOM 636 C CA . GLY A 1 91 ? -2.433 0.614 -5.041 1.00 83.62 91 GLY A CA 1
ATOM 637 C C . GLY A 1 91 ? -1.255 1.457 -5.548 1.00 83.62 91 GLY A C 1
ATOM 638 O O . GLY A 1 91 ? -0.919 2.479 -4.954 1.00 83.62 91 GLY A O 1
ATOM 639 N N . GLN A 1 92 ? -0.655 1.092 -6.687 1.00 92.38 92 GLN A N 1
ATOM 640 C CA . GLN A 1 92 ? 0.398 1.906 -7.297 1.00 92.38 92 GLN A CA 1
ATOM 641 C C . GLN A 1 92 ? -0.166 3.212 -7.867 1.00 92.38 92 GLN A C 1
ATOM 643 O O . GLN A 1 92 ? 0.512 4.229 -7.797 1.00 92.38 92 GLN A O 1
ATOM 648 N N . TYR A 1 93 ? -1.388 3.216 -8.408 1.00 91.06 93 TYR A N 1
ATOM 649 C CA . TYR A 1 93 ? -1.996 4.418 -8.981 1.00 91.06 93 TYR A CA 1
ATOM 650 C C . TYR A 1 93 ? -2.172 5.501 -7.917 1.00 91.06 93 TYR A C 1
ATOM 652 O O . TYR A 1 93 ? -1.774 6.645 -8.132 1.00 91.06 93 TYR A O 1
ATOM 660 N N . THR A 1 94 ? -2.746 5.149 -6.763 1.00 87.25 94 THR A N 1
ATOM 661 C CA . THR A 1 94 ? -2.967 6.099 -5.662 1.00 87.25 94 THR A CA 1
ATOM 662 C C . THR A 1 94 ? -1.648 6.581 -5.068 1.00 87.25 94 THR A C 1
ATOM 664 O O . THR A 1 94 ? -1.490 7.779 -4.835 1.00 87.25 94 THR A O 1
ATOM 667 N N . ASN A 1 95 ? -0.672 5.681 -4.910 1.00 87.56 95 ASN A N 1
ATOM 668 C CA . ASN A 1 95 ? 0.656 6.033 -4.409 1.00 87.56 95 ASN A CA 1
ATOM 669 C C . ASN A 1 95 ? 1.399 6.971 -5.366 1.00 87.56 95 ASN A C 1
ATOM 671 O O . ASN A 1 95 ? 1.927 7.992 -4.937 1.00 87.56 95 ASN A O 1
ATOM 675 N N . LEU A 1 96 ? 1.407 6.661 -6.664 1.00 90.56 96 LEU A N 1
ATOM 676 C CA . LEU A 1 96 ? 2.084 7.462 -7.682 1.00 90.56 96 LEU A CA 1
ATOM 677 C C . LEU A 1 96 ? 1.425 8.838 -7.841 1.00 90.56 96 LEU A C 1
ATOM 679 O O . LEU A 1 96 ? 2.117 9.841 -7.999 1.00 90.56 96 LEU A O 1
ATOM 683 N N . LEU A 1 97 ? 0.095 8.910 -7.728 1.00 88.81 97 LEU A N 1
ATOM 684 C CA . LEU A 1 97 ? -0.625 10.180 -7.701 1.00 88.81 97 LEU A CA 1
ATOM 685 C C . LEU A 1 97 ? -0.220 11.018 -6.480 1.00 88.81 97 LEU A C 1
ATOM 687 O O . LEU A 1 97 ? 0.078 12.202 -6.624 1.00 88.81 97 LEU A O 1
ATOM 691 N N . TYR A 1 98 ? -0.162 10.415 -5.292 1.00 87.38 98 TYR A N 1
ATOM 692 C CA . TYR A 1 98 ? 0.274 11.106 -4.078 1.00 87.38 98 TYR A CA 1
ATOM 693 C C . TYR A 1 98 ? 1.728 11.604 -4.181 1.00 87.38 98 TYR A C 1
ATOM 695 O O . TYR A 1 98 ? 1.993 12.773 -3.905 1.00 87.38 98 TYR A O 1
ATOM 703 N N . GLN A 1 99 ? 2.649 10.767 -4.667 1.00 87.31 99 GLN A N 1
ATOM 704 C CA . GLN A 1 99 ? 4.048 11.144 -4.912 1.00 87.31 99 GLN A CA 1
ATOM 705 C C . GLN A 1 99 ? 4.164 12.292 -5.921 1.00 87.31 99 GLN A C 1
ATOM 707 O O . GLN A 1 99 ? 4.864 13.270 -5.664 1.00 87.31 99 GLN A O 1
ATOM 712 N N . SER A 1 100 ? 3.412 12.236 -7.027 1.00 86.81 100 SER A N 1
ATOM 713 C CA . SER A 1 100 ? 3.413 13.309 -8.025 1.00 86.81 100 SER A CA 1
ATOM 714 C C . SER A 1 100 ? 2.973 14.652 -7.432 1.00 86.81 100 SER A C 1
ATOM 716 O O . SER A 1 100 ? 3.548 15.683 -7.772 1.00 86.81 100 SER A O 1
ATOM 718 N N . ARG A 1 101 ? 2.025 14.651 -6.481 1.00 87.44 101 ARG A N 1
ATOM 719 C CA . ARG A 1 101 ? 1.610 15.862 -5.757 1.00 87.44 101 ARG A CA 1
ATOM 720 C C . ARG A 1 101 ? 2.727 16.404 -4.871 1.00 87.44 101 ARG A C 1
ATOM 722 O O . ARG A 1 101 ? 2.973 17.606 -4.896 1.00 87.44 101 ARG A O 1
ATOM 729 N N . GLN A 1 102 ? 3.421 15.534 -4.135 1.00 86.31 102 GLN A N 1
ATOM 730 C CA . GLN A 1 102 ? 4.556 15.932 -3.293 1.00 86.31 102 GLN A CA 1
ATOM 731 C C . GLN A 1 102 ? 5.712 16.532 -4.107 1.00 86.31 102 GLN A C 1
ATOM 733 O O . GLN A 1 102 ? 6.378 17.448 -3.637 1.00 86.31 102 GLN A O 1
ATOM 738 N N . LEU A 1 103 ? 5.918 16.056 -5.337 1.00 84.19 103 LEU A N 1
ATOM 739 C CA . LEU A 1 103 ? 6.945 16.563 -6.253 1.00 84.19 103 LEU A CA 1
ATOM 740 C C . LEU A 1 103 ? 6.497 17.787 -7.075 1.00 84.19 103 LEU A C 1
ATOM 742 O O . LEU A 1 103 ? 7.253 18.261 -7.919 1.00 84.19 103 LEU A O 1
ATOM 746 N N . GLY A 1 104 ? 5.274 18.293 -6.877 1.00 87.12 104 GLY A N 1
ATOM 747 C CA . GLY A 1 104 ? 4.733 19.408 -7.666 1.00 87.12 104 GLY A CA 1
ATOM 748 C C . GLY A 1 104 ? 4.426 19.053 -9.129 1.00 87.12 104 GLY A C 1
ATOM 749 O O . GLY A 1 104 ? 4.286 19.939 -9.966 1.00 87.12 104 GLY A O 1
ATOM 750 N N . LEU A 1 105 ? 4.302 17.762 -9.449 1.00 87.62 105 LEU A N 1
ATOM 751 C CA . LEU A 1 105 ? 4.044 17.223 -10.789 1.00 87.62 105 LEU A CA 1
ATOM 752 C C . LEU A 1 105 ? 2.563 16.892 -11.033 1.00 87.62 105 LEU A C 1
ATOM 754 O O . LEU A 1 105 ? 2.244 16.188 -11.989 1.00 87.62 105 LEU A O 1
ATOM 758 N N . THR A 1 106 ? 1.646 17.391 -10.198 1.00 86.50 106 THR A N 1
ATOM 759 C CA . THR A 1 106 ? 0.202 17.099 -10.290 1.00 86.50 106 THR A CA 1
ATOM 760 C C . THR A 1 106 ? -0.362 17.352 -11.691 1.00 86.50 106 THR A C 1
ATOM 762 O O . THR A 1 106 ? -1.052 16.498 -12.244 1.00 86.50 106 THR A O 1
ATOM 765 N N . GLU A 1 107 ? -0.016 18.488 -12.301 1.00 91.81 107 GLU A N 1
ATOM 766 C CA . GLU A 1 107 ? -0.486 18.867 -13.644 1.00 91.81 107 GLU A CA 1
ATOM 767 C C . GLU A 1 107 ? 0.074 17.958 -14.750 1.00 91.81 107 GLU A C 1
ATOM 769 O O . GLU A 1 107 ? -0.510 17.829 -15.825 1.00 91.81 107 GLU A O 1
ATOM 774 N N . LYS A 1 108 ? 1.187 17.267 -14.474 1.00 93.69 108 LYS A N 1
ATOM 775 C CA . LYS A 1 108 ? 1.814 16.305 -15.384 1.00 93.69 108 LYS A CA 1
ATOM 776 C C . LYS A 1 108 ? 1.279 14.883 -15.213 1.00 93.69 108 LYS A C 1
ATOM 778 O O . LYS A 1 108 ? 1.808 13.954 -15.817 1.00 93.69 108 LYS A O 1
ATOM 783 N N . TRP A 1 109 ? 0.213 14.669 -14.439 1.00 92.56 109 TRP A N 1
ATOM 784 C CA . TRP A 1 109 ? -0.346 13.331 -14.228 1.00 92.56 109 TRP A CA 1
ATOM 785 C C . TRP A 1 109 ? -0.666 12.553 -15.524 1.00 92.56 109 TRP A C 1
ATOM 787 O O . TRP A 1 109 ? -0.320 11.370 -15.608 1.00 92.56 109 TRP A O 1
ATOM 797 N N . PRO A 1 110 ? -1.271 13.159 -16.569 1.00 93.88 110 PRO A N 1
ATOM 798 C CA . PRO A 1 110 ? -1.479 12.465 -17.841 1.00 93.88 110 PRO A CA 1
ATOM 799 C C . PRO A 1 110 ? -0.168 12.017 -18.502 1.00 93.88 110 PRO A C 1
ATOM 801 O O . PRO A 1 110 ? -0.103 10.918 -19.052 1.00 93.88 110 PRO A O 1
ATOM 804 N N . GLU A 1 111 ? 0.874 12.844 -18.409 1.00 96.31 111 GLU A N 1
ATOM 805 C CA . GLU A 1 111 ? 2.208 12.558 -18.937 1.00 96.31 111 GLU A CA 1
ATOM 806 C C . GLU A 1 111 ? 2.878 11.424 -18.154 1.00 96.31 111 GLU A C 1
ATOM 808 O O . GLU A 1 111 ? 3.374 10.482 -18.764 1.00 96.31 111 GLU A O 1
ATOM 813 N N . ILE A 1 112 ? 2.796 11.437 -16.818 1.00 96.31 112 ILE A N 1
ATOM 814 C CA . ILE A 1 112 ? 3.313 10.364 -15.953 1.00 96.31 112 ILE A CA 1
ATOM 815 C C . ILE A 1 112 ? 2.689 9.017 -16.330 1.00 96.31 112 ILE A C 1
ATOM 817 O O . ILE A 1 112 ? 3.405 8.028 -16.454 1.00 96.31 112 ILE A O 1
ATOM 821 N N . LYS A 1 113 ? 1.373 8.959 -16.577 1.00 96.19 113 LYS A N 1
ATOM 822 C CA . LYS A 1 113 ? 0.711 7.716 -17.016 1.00 96.19 113 LYS A CA 1
ATOM 823 C C . LYS A 1 113 ? 1.210 7.231 -18.377 1.00 96.19 113 LYS A C 1
ATOM 825 O O . LYS A 1 113 ? 1.383 6.028 -18.566 1.00 96.19 113 LYS A O 1
ATOM 830 N N . ALA A 1 114 ? 1.452 8.143 -19.319 1.00 97.25 114 ALA A N 1
ATOM 831 C CA . ALA A 1 114 ? 2.024 7.795 -20.617 1.00 97.25 114 ALA A CA 1
ATOM 832 C C . ALA A 1 114 ? 3.472 7.294 -20.473 1.00 97.25 114 ALA A C 1
ATOM 834 O O . ALA A 1 114 ? 3.813 6.235 -21.003 1.00 97.25 114 ALA A O 1
ATOM 835 N N . LYS A 1 115 ? 4.291 7.993 -19.677 1.00 97.88 115 LYS A N 1
ATOM 836 C CA . LYS A 1 115 ? 5.665 7.592 -19.354 1.00 97.88 115 LYS A CA 1
ATOM 837 C C . LYS A 1 115 ? 5.736 6.293 -18.573 1.00 97.88 115 LYS A C 1
ATOM 839 O O . LYS A 1 115 ? 6.701 5.568 -18.734 1.00 97.88 115 LYS A O 1
ATOM 844 N N . TYR A 1 116 ? 4.717 5.937 -17.799 1.00 98.31 116 TYR A N 1
ATOM 845 C CA . TYR A 1 116 ? 4.650 4.640 -17.132 1.00 98.31 116 TYR A CA 1
ATOM 846 C C . TYR A 1 116 ? 4.564 3.480 -18.133 1.00 98.31 116 TYR A C 1
ATOM 848 O O . TYR A 1 116 ? 5.272 2.483 -17.992 1.00 98.31 116 TYR A O 1
ATOM 856 N N . ALA A 1 117 ? 3.755 3.624 -19.187 1.00 98.19 117 ALA A N 1
ATOM 857 C CA . ALA A 1 117 ? 3.696 2.640 -20.267 1.00 98.19 117 ALA A CA 1
ATOM 858 C C . ALA A 1 117 ? 5.027 2.560 -21.039 1.00 98.19 117 ALA A C 1
ATOM 860 O O . ALA A 1 117 ? 5.499 1.467 -21.352 1.00 98.19 117 ALA A O 1
ATOM 861 N N . GLU A 1 118 ? 5.650 3.710 -21.314 1.00 98.31 118 GLU A N 1
ATOM 862 C CA . GLU A 1 118 ? 6.957 3.795 -21.982 1.00 98.31 118 GLU A CA 1
ATOM 863 C C . GLU A 1 118 ? 8.072 3.165 -21.128 1.00 98.31 118 GLU A C 1
ATOM 865 O O . GLU A 1 118 ? 8.813 2.312 -21.610 1.00 98.31 118 GLU A O 1
ATOM 870 N N . ALA A 1 119 ? 8.127 3.494 -19.837 1.00 98.44 119 ALA A N 1
ATOM 871 C CA . ALA A 1 119 ? 9.056 2.932 -18.863 1.00 98.44 119 ALA A CA 1
ATOM 872 C C . ALA A 1 119 ? 8.916 1.409 -18.755 1.00 98.44 119 ALA A C 1
ATOM 874 O O . ALA A 1 119 ? 9.923 0.707 -18.706 1.00 98.44 119 ALA A O 1
ATOM 875 N N . ASN A 1 120 ? 7.689 0.874 -18.784 1.00 98.44 120 ASN A N 1
ATOM 876 C CA . ASN A 1 120 ? 7.476 -0.574 -18.812 1.00 98.44 120 ASN A CA 1
ATOM 877 C C . ASN A 1 120 ? 8.152 -1.219 -20.033 1.00 98.44 120 ASN A C 1
ATOM 879 O O . ASN A 1 120 ? 8.790 -2.259 -19.902 1.00 98.44 120 ASN A O 1
ATOM 883 N N . ARG A 1 121 ? 8.065 -0.587 -21.213 1.00 98.00 121 ARG A N 1
ATOM 884 C CA . ARG A 1 121 ? 8.733 -1.078 -22.429 1.00 98.00 121 ARG A CA 1
ATOM 885 C C . ARG A 1 121 ? 10.252 -0.982 -22.328 1.00 98.00 121 ARG A C 1
ATOM 887 O O . ARG A 1 121 ? 10.922 -1.956 -22.653 1.00 98.00 121 ARG A O 1
ATOM 894 N N . VAL A 1 122 ? 10.779 0.131 -21.817 1.00 97.94 122 VAL A N 1
ATOM 895 C CA . VAL A 1 122 ? 12.221 0.308 -21.560 1.00 97.94 122 VAL A CA 1
ATOM 896 C C . VAL A 1 122 ? 12.757 -0.780 -20.623 1.00 97.94 122 VAL A C 1
ATOM 898 O O . VAL A 1 122 ? 13.852 -1.294 -20.831 1.00 97.94 122 VAL A O 1
ATOM 901 N N . LEU A 1 123 ? 11.969 -1.174 -19.619 1.00 98.12 123 LEU A N 1
ATOM 902 C CA . LEU A 1 123 ? 12.346 -2.175 -18.619 1.00 98.12 123 LEU A CA 1
ATOM 903 C C . LEU A 1 123 ? 12.126 -3.634 -19.057 1.00 98.12 123 LEU A C 1
ATOM 905 O O . LEU A 1 123 ? 12.426 -4.536 -18.272 1.00 98.12 123 LEU A O 1
ATOM 909 N N . GLY A 1 124 ? 11.662 -3.872 -20.290 1.00 97.12 124 GLY A N 1
ATOM 910 C CA . GLY A 1 124 ? 11.510 -5.214 -20.864 1.00 97.12 124 GLY A CA 1
ATOM 911 C C . GLY A 1 124 ? 10.099 -5.808 -20.797 1.00 97.12 124 GLY A C 1
ATOM 912 O O . GLY A 1 124 ? 9.962 -7.022 -20.883 1.00 97.12 124 GLY A O 1
ATOM 913 N N . ASP A 1 125 ? 9.064 -4.974 -20.660 1.00 97.62 125 ASP A N 1
ATOM 914 C CA . ASP A 1 125 ? 7.648 -5.367 -20.575 1.00 97.62 125 ASP A CA 1
ATOM 915 C C . ASP A 1 125 ? 7.351 -6.362 -19.443 1.00 97.62 125 ASP A C 1
ATOM 917 O O . ASP A 1 125 ? 7.078 -7.545 -19.652 1.00 97.62 125 ASP A O 1
ATOM 921 N N . ILE A 1 126 ? 7.440 -5.871 -18.208 1.00 97.12 126 ILE A N 1
ATOM 922 C CA . ILE A 1 126 ? 7.408 -6.720 -17.018 1.00 97.12 126 ILE A CA 1
ATOM 923 C C . ILE A 1 126 ? 6.006 -6.859 -16.408 1.00 97.12 126 ILE A C 1
ATOM 925 O O . ILE A 1 126 ? 5.165 -5.958 -16.525 1.00 97.12 126 ILE A O 1
ATOM 929 N N . PRO A 1 127 ? 5.757 -7.946 -15.651 1.00 97.25 127 PRO A N 1
ATOM 930 C CA . PRO A 1 127 ? 4.669 -7.986 -14.684 1.00 97.25 127 PRO A CA 1
ATOM 931 C C . PRO A 1 127 ? 4.847 -6.879 -13.638 1.00 97.25 127 PRO A C 1
ATOM 933 O O . PRO A 1 127 ? 5.909 -6.754 -13.022 1.00 97.25 127 PRO A O 1
ATOM 936 N N . LYS A 1 128 ? 3.801 -6.077 -13.427 1.00 97.44 128 LYS A N 1
ATOM 937 C CA . LYS A 1 128 ? 3.828 -4.896 -12.553 1.00 97.44 128 LYS A CA 1
ATOM 938 C C . LYS A 1 128 ? 2.980 -5.142 -11.318 1.00 97.44 128 LYS A C 1
ATOM 940 O O . LYS A 1 128 ? 1.765 -4.998 -11.355 1.00 97.44 128 LYS A O 1
ATOM 945 N N . VAL A 1 129 ? 3.636 -5.497 -10.223 1.00 95.62 129 VAL A N 1
ATOM 946 C CA . VAL A 1 129 ? 3.045 -5.659 -8.886 1.00 95.62 129 VAL A CA 1
ATOM 947 C C . VAL A 1 129 ? 4.081 -5.179 -7.872 1.00 95.62 129 VAL A C 1
ATOM 949 O O . VAL A 1 129 ? 5.240 -5.015 -8.236 1.00 95.62 129 VAL A O 1
ATOM 952 N N . THR A 1 130 ? 3.735 -4.922 -6.614 1.00 93.88 130 THR A N 1
ATOM 953 C CA . THR A 1 130 ? 4.755 -4.525 -5.628 1.00 93.88 130 THR A CA 1
ATOM 954 C C . THR A 1 130 ? 5.834 -5.617 -5.511 1.00 93.88 130 THR A C 1
ATOM 956 O O . THR A 1 130 ? 5.470 -6.767 -5.264 1.00 93.88 130 THR A O 1
ATOM 959 N N . PRO A 1 131 ? 7.140 -5.301 -5.660 1.00 95.62 131 PRO A N 1
ATOM 960 C CA . PRO A 1 131 ? 7.742 -3.968 -5.829 1.00 95.62 131 PRO A CA 1
ATOM 961 C C . PRO A 1 131 ? 8.015 -3.517 -7.284 1.00 95.62 131 PRO A C 1
ATOM 963 O O . PRO A 1 131 ? 8.333 -2.347 -7.488 1.00 95.62 131 PRO A O 1
ATOM 966 N N . SER A 1 132 ? 7.892 -4.370 -8.308 1.00 97.31 132 SER A N 1
ATOM 967 C CA . SER A 1 132 ? 8.170 -4.012 -9.714 1.00 97.31 132 SER A CA 1
ATOM 968 C C . SER A 1 132 ? 7.308 -2.858 -10.249 1.00 97.31 132 SER A C 1
ATOM 970 O O . SER A 1 132 ? 7.781 -2.040 -11.036 1.00 97.31 132 SER A O 1
ATOM 972 N N . SER A 1 133 ? 6.066 -2.709 -9.780 1.00 97.31 133 SER A N 1
ATOM 973 C CA . SER A 1 133 ? 5.211 -1.572 -10.148 1.00 97.31 133 SER A CA 1
ATOM 974 C C . SER A 1 133 ? 5.774 -0.228 -9.676 1.00 97.31 133 SER A C 1
ATOM 976 O O . SER A 1 133 ? 5.563 0.781 -10.355 1.00 97.31 133 SER A O 1
ATOM 978 N N . LYS A 1 134 ? 6.494 -0.217 -8.542 1.00 96.75 134 LYS A N 1
ATOM 979 C CA . LYS A 1 134 ? 7.220 0.958 -8.043 1.00 96.75 134 LYS A CA 1
ATOM 980 C C . LYS A 1 134 ? 8.413 1.267 -8.940 1.00 96.75 134 LYS A C 1
ATOM 982 O O . LYS A 1 134 ? 8.584 2.422 -9.292 1.00 96.75 134 LYS A O 1
ATOM 987 N N . VAL A 1 135 ? 9.174 0.257 -9.365 1.00 98.06 135 VAL A N 1
ATOM 988 C CA . VAL A 1 135 ? 10.323 0.428 -10.277 1.00 98.06 135 VAL A CA 1
ATOM 989 C C . VAL A 1 135 ? 9.915 1.187 -11.542 1.00 98.06 135 VAL A C 1
ATOM 991 O O . VAL A 1 135 ? 10.528 2.190 -11.902 1.00 98.06 135 VAL A O 1
ATOM 994 N N . VAL A 1 136 ? 8.828 0.746 -12.183 1.00 98.31 136 VAL A N 1
ATOM 995 C CA . VAL A 1 136 ? 8.285 1.410 -13.377 1.00 98.31 136 VAL A CA 1
ATOM 996 C C . VAL A 1 136 ? 7.794 2.826 -13.049 1.00 98.31 136 VAL A C 1
ATOM 998 O O . VAL A 1 136 ? 8.002 3.747 -13.834 1.00 98.31 136 VAL A O 1
ATOM 1001 N N . GLY A 1 137 ? 7.175 3.021 -11.880 1.00 97.25 137 GLY A N 1
ATOM 1002 C CA . GLY A 1 137 ? 6.672 4.322 -11.429 1.00 97.25 137 GLY A CA 1
ATOM 1003 C C . GLY A 1 137 ? 7.767 5.347 -11.150 1.00 97.25 137 GLY A C 1
ATOM 1004 O O . GLY A 1 137 ? 7.645 6.498 -11.564 1.00 97.25 137 GLY A O 1
ATOM 1005 N N . ASP A 1 138 ? 8.841 4.928 -10.490 1.00 96.88 138 ASP A N 1
ATOM 1006 C CA . ASP A 1 138 ? 9.999 5.768 -10.199 1.00 96.88 138 ASP A CA 1
ATOM 1007 C C . ASP A 1 138 ? 10.710 6.155 -11.505 1.00 96.88 138 ASP A C 1
ATOM 1009 O O . ASP A 1 138 ? 11.023 7.330 -11.702 1.00 96.88 138 ASP A O 1
ATOM 1013 N N . LEU A 1 139 ? 10.884 5.210 -12.444 1.00 97.94 139 LEU A N 1
ATOM 1014 C CA . LEU A 1 139 ? 11.436 5.515 -13.768 1.00 97.94 139 LEU A CA 1
ATOM 1015 C C . LEU A 1 139 ? 10.544 6.489 -14.547 1.00 97.94 139 LEU A C 1
ATOM 1017 O O . LEU A 1 139 ? 11.049 7.438 -15.138 1.00 97.94 139 LEU A O 1
ATOM 1021 N N . ALA A 1 140 ? 9.225 6.296 -14.526 1.00 97.69 140 ALA A N 1
ATOM 1022 C CA . ALA A 1 140 ? 8.288 7.181 -15.211 1.00 97.69 140 ALA A CA 1
ATOM 1023 C C . ALA A 1 140 ? 8.347 8.617 -14.669 1.00 97.69 140 ALA A C 1
ATOM 1025 O O . ALA A 1 140 ? 8.400 9.566 -15.449 1.00 97.69 140 ALA A O 1
ATOM 1026 N N . GLN A 1 141 ? 8.378 8.786 -13.342 1.00 95.50 141 GLN A N 1
ATOM 1027 C CA . GLN A 1 141 ? 8.533 10.103 -12.717 1.00 95.50 141 GLN A CA 1
ATOM 1028 C C . GLN A 1 141 ? 9.875 10.738 -13.077 1.00 95.50 141 GLN A C 1
ATOM 1030 O O . GLN A 1 141 ? 9.900 11.912 -13.438 1.00 95.50 141 GLN A O 1
ATOM 1035 N N . PHE A 1 142 ? 10.958 9.957 -13.052 1.00 96.06 142 PHE A N 1
ATOM 1036 C CA . PHE A 1 142 ? 12.283 10.409 -13.470 1.00 96.06 142 PHE A CA 1
ATOM 1037 C C . PHE A 1 142 ? 12.282 10.896 -14.926 1.00 96.06 142 PHE A C 1
ATOM 1039 O O . PHE A 1 142 ? 12.742 12.003 -15.210 1.00 96.06 142 PHE A O 1
ATOM 1046 N N . MET A 1 143 ? 11.680 10.127 -15.839 1.00 97.25 143 MET A N 1
ATOM 1047 C CA . MET A 1 143 ? 11.545 10.507 -17.246 1.00 97.25 143 MET A CA 1
ATOM 1048 C C . MET A 1 143 ? 10.767 11.817 -17.419 1.00 97.25 143 MET A C 1
ATOM 1050 O O . MET A 1 143 ? 11.180 12.661 -18.205 1.00 97.25 143 MET A O 1
ATOM 1054 N N . VAL A 1 144 ? 9.685 12.030 -16.662 1.00 96.06 144 VAL A N 1
ATOM 1055 C CA . VAL A 1 144 ? 8.907 13.284 -16.707 1.00 96.06 144 VAL A CA 1
ATOM 1056 C C . VAL A 1 144 ? 9.670 14.469 -16.107 1.00 96.06 144 VAL A C 1
ATOM 1058 O O . VAL A 1 144 ? 9.602 15.585 -16.629 1.00 96.06 144 VAL A O 1
ATOM 1061 N N . SER A 1 145 ? 10.375 14.266 -14.991 1.00 94.00 145 SER A N 1
ATOM 1062 C CA . SER A 1 145 ? 11.123 15.339 -14.325 1.00 94.00 145 SER A CA 1
ATOM 1063 C C . SER A 1 145 ? 12.349 15.783 -15.118 1.00 94.00 145 SER A C 1
ATOM 1065 O O . SER A 1 145 ? 12.749 16.940 -15.025 1.00 94.00 145 SER A O 1
ATOM 1067 N N . SER A 1 146 ? 12.931 14.870 -15.896 1.00 94.81 146 SER A N 1
ATOM 1068 C CA . SER A 1 146 ? 14.153 15.092 -16.671 1.00 94.81 146 SER A CA 1
ATOM 1069 C C . SER A 1 146 ? 13.907 15.245 -18.175 1.00 94.81 146 SER A C 1
ATOM 1071 O O . SER A 1 146 ? 14.875 15.314 -18.924 1.00 94.81 146 SER A O 1
ATOM 1073 N N . ASP A 1 147 ? 12.641 15.307 -18.607 1.00 95.44 147 ASP A N 1
ATOM 1074 C CA . ASP A 1 147 ? 12.227 15.444 -20.013 1.00 95.44 147 ASP A CA 1
ATOM 1075 C C . ASP A 1 147 ? 12.853 14.375 -20.937 1.00 95.44 147 ASP A C 1
ATOM 1077 O O . ASP A 1 147 ? 13.366 14.652 -22.020 1.00 95.44 147 ASP A O 1
ATOM 1081 N N . LEU A 1 148 ? 12.855 13.118 -20.473 1.00 97.25 148 LEU A N 1
ATOM 1082 C CA . LEU A 1 148 ? 13.468 11.985 -21.168 1.00 97.25 148 LEU A CA 1
ATOM 1083 C C . LEU A 1 148 ? 12.430 11.139 -21.914 1.00 97.25 148 LEU A C 1
ATOM 1085 O O . LEU A 1 148 ? 11.331 10.851 -21.427 1.00 97.25 148 LEU A O 1
ATOM 1089 N N . ASN A 1 149 ? 12.816 10.660 -23.092 1.00 96.81 149 ASN A N 1
ATOM 1090 C CA . ASN A 1 149 ? 12.143 9.580 -23.815 1.00 96.81 149 ASN A CA 1
ATOM 1091 C C . ASN A 1 149 ? 12.931 8.263 -23.684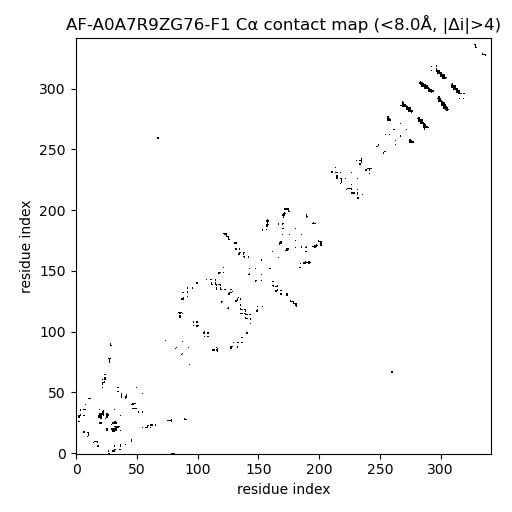 1.00 96.81 149 ASN A C 1
ATOM 1093 O O . ASN A 1 149 ? 14.015 8.235 -23.102 1.00 96.81 149 ASN A O 1
ATOM 1097 N N . ALA A 1 150 ? 12.370 7.169 -24.194 1.00 95.75 150 ALA A N 1
ATOM 1098 C CA . ALA A 1 150 ? 12.954 5.834 -24.119 1.00 95.75 150 ALA A CA 1
ATOM 1099 C C . ALA A 1 150 ? 14.386 5.775 -24.671 1.00 95.75 150 ALA A C 1
ATOM 1101 O O . ALA A 1 150 ? 15.268 5.227 -24.011 1.00 95.75 150 ALA A O 1
ATOM 1102 N N . ASP A 1 151 ? 14.626 6.382 -25.834 1.00 96.25 151 ASP A N 1
ATOM 1103 C CA . ASP A 1 151 ? 15.943 6.381 -26.475 1.00 96.25 151 ASP A CA 1
ATOM 1104 C C . ASP A 1 151 ? 16.974 7.109 -25.604 1.00 96.25 151 ASP A C 1
ATOM 1106 O O . ASP A 1 151 ? 18.033 6.561 -25.307 1.00 96.25 151 ASP A O 1
ATOM 1110 N N . ALA A 1 152 ? 16.624 8.287 -25.074 1.00 96.81 152 ALA A N 1
ATOM 1111 C CA . ALA A 1 152 ? 17.491 9.050 -24.179 1.00 96.81 152 ALA A CA 1
ATOM 1112 C C . ALA A 1 152 ? 17.835 8.284 -22.889 1.00 96.81 152 ALA A C 1
ATOM 1114 O O . ALA A 1 152 ? 18.949 8.407 -22.378 1.00 96.81 152 ALA A O 1
ATOM 1115 N N . VAL A 1 153 ? 16.907 7.467 -22.372 1.00 97.44 153 VAL A N 1
ATOM 1116 C CA . VAL A 1 153 ? 17.156 6.603 -21.208 1.00 97.44 153 VAL A CA 1
ATOM 1117 C C . VAL A 1 153 ? 18.191 5.519 -21.528 1.00 97.44 153 VAL A C 1
ATOM 1119 O O . VAL A 1 153 ? 19.087 5.273 -20.720 1.00 97.44 153 VAL A O 1
ATOM 1122 N N . VAL A 1 154 ? 18.095 4.876 -22.696 1.00 95.75 154 VAL A N 1
ATOM 1123 C CA . VAL A 1 154 ? 19.018 3.801 -23.109 1.00 95.75 154 VAL A CA 1
ATOM 1124 C C . VAL A 1 154 ? 20.387 4.353 -23.522 1.00 95.75 154 VAL A C 1
ATOM 1126 O O . VAL A 1 154 ? 21.424 3.759 -23.202 1.00 95.75 154 VAL A O 1
ATOM 1129 N N . ASP A 1 155 ? 20.411 5.497 -24.199 1.00 96.25 155 ASP A N 1
ATOM 1130 C CA . ASP A 1 155 ? 21.640 6.165 -24.625 1.00 96.25 155 ASP A CA 1
ATOM 1131 C C . ASP A 1 155 ? 22.416 6.717 -23.426 1.00 96.25 155 ASP A C 1
ATOM 1133 O O . ASP A 1 155 ? 23.627 6.516 -23.328 1.00 96.25 155 ASP A O 1
ATOM 1137 N N . GLY A 1 156 ? 21.712 7.332 -22.470 1.00 96.19 156 GLY A N 1
ATOM 1138 C CA . GLY A 1 156 ? 22.274 7.878 -21.233 1.00 96.19 156 GLY A CA 1
ATOM 1139 C C . GLY A 1 156 ? 22.474 6.859 -20.106 1.00 96.19 156 GLY A C 1
ATOM 1140 O O . GLY A 1 156 ? 22.777 7.255 -18.982 1.00 96.19 156 GLY A O 1
ATOM 1141 N N . ALA A 1 157 ? 22.303 5.560 -20.364 1.00 96.19 157 ALA A N 1
ATOM 1142 C CA . ALA A 1 157 ? 22.229 4.528 -19.329 1.00 96.19 157 ALA A CA 1
ATOM 1143 C C . ALA A 1 157 ? 23.428 4.501 -18.348 1.00 96.19 157 ALA A C 1
ATOM 1145 O O . ALA A 1 157 ? 23.261 4.195 -17.167 1.00 96.19 157 ALA A O 1
ATOM 1146 N N . GLU A 1 158 ? 24.627 4.855 -18.816 1.00 96.75 158 GLU A N 1
ATOM 1147 C CA . GLU A 1 158 ? 25.856 4.861 -18.008 1.00 96.75 158 GLU A CA 1
ATOM 1148 C C . GLU A 1 158 ? 25.963 6.075 -17.069 1.00 96.75 158 GLU A C 1
ATOM 1150 O O . GLU A 1 158 ? 26.622 5.990 -16.036 1.00 96.75 158 GLU A O 1
ATOM 1155 N N . THR A 1 159 ? 25.326 7.202 -17.408 1.00 95.94 159 THR A N 1
ATOM 1156 C CA . THR A 1 159 ? 25.542 8.499 -16.738 1.00 95.94 159 THR A CA 1
ATOM 1157 C C . THR A 1 159 ? 24.305 9.041 -16.031 1.00 95.94 159 THR A C 1
ATOM 1159 O O . THR A 1 159 ? 24.436 9.807 -15.075 1.00 95.94 159 THR A O 1
ATOM 1162 N N . LEU A 1 160 ? 23.103 8.651 -16.463 1.00 97.25 160 LEU A N 1
ATOM 1163 C CA . LEU A 1 160 ? 21.857 9.087 -15.841 1.00 97.25 160 LEU A CA 1
ATOM 1164 C C . LEU A 1 160 ? 21.771 8.598 -14.393 1.00 97.25 160 LEU A C 1
ATOM 1166 O O . LEU A 1 160 ? 22.042 7.435 -14.081 1.00 97.25 160 LEU A O 1
ATOM 1170 N N . ALA A 1 161 ? 21.330 9.486 -13.503 1.00 96.25 161 ALA A N 1
ATOM 1171 C CA . ALA A 1 161 ? 21.089 9.191 -12.096 1.00 96.25 161 ALA A CA 1
ATOM 1172 C C . ALA A 1 161 ? 19.744 8.467 -11.911 1.00 96.25 161 ALA A C 1
ATOM 1174 O O . ALA A 1 161 ? 18.784 9.037 -11.400 1.00 96.25 161 ALA A O 1
ATOM 1175 N N . PHE A 1 162 ? 19.672 7.213 -12.369 1.00 97.75 162 PHE A N 1
ATOM 1176 C CA . PHE A 1 162 ? 18.489 6.371 -12.202 1.00 97.75 162 PHE A CA 1
ATOM 1177 C C . PHE A 1 162 ? 18.039 6.302 -10.739 1.00 97.75 162 PHE A C 1
ATOM 1179 O O . PHE A 1 162 ? 18.894 6.209 -9.851 1.00 97.75 162 PHE A O 1
ATOM 1186 N N . PRO A 1 163 ? 16.717 6.260 -10.491 1.00 97.25 163 PRO A N 1
ATOM 1187 C CA . PRO A 1 163 ? 16.188 5.920 -9.182 1.00 97.25 163 PRO A CA 1
ATOM 1188 C C . PRO A 1 163 ? 16.752 4.587 -8.689 1.00 97.25 163 PRO A C 1
ATOM 1190 O O . PRO A 1 163 ? 16.891 3.636 -9.462 1.00 97.25 163 PRO A O 1
ATOM 1193 N N . GLU A 1 164 ? 17.017 4.504 -7.388 1.00 97.69 164 GLU A N 1
ATOM 1194 C CA . GLU A 1 164 ? 17.619 3.323 -6.760 1.00 97.69 164 GLU A CA 1
ATOM 1195 C C . GLU A 1 164 ? 16.827 2.040 -7.054 1.00 97.69 164 GLU A C 1
ATOM 1197 O O . GLU A 1 164 ? 17.404 1.014 -7.398 1.00 97.69 164 GLU A O 1
ATOM 1202 N N . SER A 1 165 ? 15.493 2.113 -7.043 1.00 97.75 165 SER A N 1
ATOM 1203 C CA . SER A 1 165 ? 14.616 0.979 -7.360 1.00 97.75 165 SER A CA 1
ATOM 1204 C C . SER A 1 165 ? 14.854 0.398 -8.762 1.00 97.75 165 SER A C 1
ATOM 1206 O O . SER A 1 165 ? 14.752 -0.814 -8.953 1.00 97.75 165 SER A O 1
ATOM 1208 N N . VAL A 1 166 ? 15.211 1.235 -9.742 1.00 98.25 166 VAL A N 1
ATOM 1209 C CA . VAL A 1 166 ? 15.533 0.817 -11.116 1.00 98.25 166 VAL A CA 1
ATOM 1210 C C . VAL A 1 166 ? 16.884 0.123 -11.169 1.00 98.25 166 VAL A C 1
ATOM 1212 O O . VAL A 1 166 ? 17.012 -0.916 -11.816 1.00 98.25 166 VAL A O 1
ATOM 1215 N N . VAL A 1 167 ? 17.875 0.656 -10.455 1.00 98.38 167 VAL A N 1
ATOM 1216 C CA . VAL A 1 167 ? 19.206 0.047 -10.356 1.00 98.38 167 VAL A CA 1
ATOM 1217 C C . VAL A 1 167 ? 19.115 -1.322 -9.678 1.00 98.38 167 VAL A C 1
ATOM 1219 O O . VAL A 1 167 ? 19.620 -2.300 -10.224 1.00 98.38 167 VAL A O 1
ATOM 1222 N N . GLN A 1 168 ? 18.401 -1.420 -8.553 1.00 97.69 168 GLN A N 1
ATOM 1223 C CA . GLN A 1 168 ? 18.168 -2.670 -7.819 1.00 97.69 168 GLN A CA 1
ATOM 1224 C C . GLN A 1 168 ? 17.442 -3.717 -8.671 1.00 97.69 168 GLN A C 1
ATOM 1226 O O . GLN A 1 168 ? 17.829 -4.889 -8.689 1.00 97.69 168 GLN A O 1
ATOM 1231 N N . TYR A 1 169 ? 16.424 -3.300 -9.435 1.00 98.12 169 TYR A N 1
ATOM 1232 C CA . TYR A 1 169 ? 15.762 -4.173 -10.402 1.00 98.12 169 TYR A CA 1
ATOM 1233 C C . TYR A 1 169 ? 16.744 -4.702 -11.448 1.00 98.12 169 TYR A C 1
ATOM 1235 O O . TYR A 1 169 ? 16.859 -5.914 -11.594 1.00 98.12 169 TYR A O 1
ATOM 1243 N N . LEU A 1 170 ? 17.487 -3.825 -12.131 1.00 98.06 170 LEU A N 1
ATOM 1244 C CA . LEU A 1 170 ? 18.437 -4.227 -13.176 1.00 98.06 170 LEU A CA 1
ATOM 1245 C C . LEU A 1 170 ? 19.581 -5.086 -12.622 1.00 98.06 170 LEU A C 1
ATOM 1247 O O . LEU A 1 170 ? 20.097 -5.958 -13.321 1.00 98.06 170 LEU A O 1
ATOM 1251 N N . ARG A 1 171 ? 19.952 -4.892 -11.355 1.00 97.38 171 ARG A N 1
ATOM 1252 C CA . ARG A 1 171 ? 20.919 -5.740 -10.657 1.00 97.38 171 ARG A CA 1
ATOM 1253 C C . ARG A 1 171 ? 20.371 -7.139 -10.367 1.00 97.38 171 ARG A C 1
ATOM 1255 O O . ARG A 1 171 ? 21.154 -8.081 -10.326 1.00 97.38 171 ARG A O 1
ATOM 1262 N N . GLY A 1 172 ? 19.055 -7.290 -10.232 1.00 96.75 172 GLY A N 1
ATOM 1263 C CA . GLY A 1 172 ? 18.375 -8.563 -9.977 1.00 96.75 17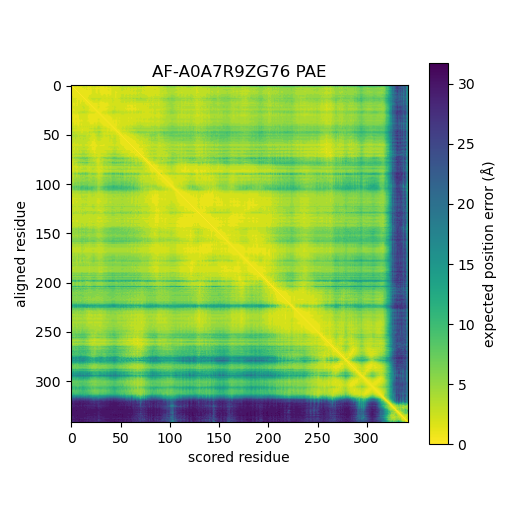2 GLY A CA 1
ATOM 1264 C C . GLY A 1 172 ? 17.914 -8.766 -8.534 1.00 96.75 172 GLY A C 1
ATOM 1265 O O . GLY A 1 172 ? 17.549 -9.880 -8.169 1.00 96.75 172 GLY A O 1
ATOM 1266 N N . GLU A 1 173 ? 17.875 -7.713 -7.713 1.00 96.38 173 GLU A N 1
ATOM 1267 C CA . GLU A 1 173 ? 17.513 -7.798 -6.286 1.00 96.38 173 GLU A CA 1
ATOM 1268 C C . GLU A 1 173 ? 16.053 -8.207 -6.037 1.00 96.38 173 GLU A C 1
ATOM 1270 O O . GLU A 1 173 ? 15.728 -8.732 -4.973 1.00 96.38 173 GLU A O 1
ATOM 1275 N N . ILE A 1 174 ? 15.175 -8.025 -7.027 1.00 95.25 174 ILE A N 1
ATOM 1276 C CA . ILE A 1 174 ? 13.766 -8.449 -6.966 1.00 95.25 174 ILE A CA 1
ATOM 1277 C C . ILE A 1 174 ? 13.480 -9.691 -7.825 1.00 95.25 174 ILE A C 1
ATOM 1279 O O . ILE A 1 174 ? 12.324 -10.006 -8.102 1.00 95.25 174 ILE A O 1
ATOM 1283 N N . GLY A 1 175 ? 14.532 -10.407 -8.233 1.00 94.81 175 GLY A N 1
ATOM 1284 C CA . GLY A 1 175 ? 14.460 -11.585 -9.094 1.00 94.81 175 GLY A CA 1
ATOM 1285 C C . GLY A 1 175 ? 14.638 -11.272 -10.580 1.00 94.81 175 GLY A C 1
ATOM 1286 O O . GLY A 1 175 ? 14.883 -10.135 -10.982 1.00 94.81 175 GLY A O 1
ATOM 1287 N N . VAL A 1 176 ? 14.532 -12.319 -11.402 1.00 94.62 176 VAL A N 1
ATOM 1288 C CA . VAL A 1 176 ? 14.713 -12.245 -12.858 1.00 94.62 176 VAL A CA 1
ATOM 1289 C C . VAL A 1 176 ? 13.340 -12.149 -13.536 1.00 94.62 176 VAL A C 1
ATOM 1291 O O . VAL A 1 176 ? 12.490 -13.009 -13.286 1.00 94.62 176 VAL A O 1
ATOM 1294 N N . PRO A 1 177 ? 13.087 -11.136 -14.386 1.00 95.06 177 PRO A N 1
ATOM 1295 C CA . PRO A 1 177 ? 11.822 -11.018 -15.110 1.00 95.06 177 PRO A CA 1
ATOM 1296 C C . PRO A 1 177 ? 11.651 -12.163 -16.134 1.00 95.06 177 PRO A C 1
ATOM 1298 O O . PRO A 1 177 ? 12.650 -12.672 -16.645 1.00 95.06 177 PRO A O 1
ATOM 1301 N N . PRO A 1 178 ? 10.410 -12.548 -16.506 1.00 93.31 178 PRO A N 1
ATOM 1302 C CA . PRO A 1 178 ? 10.161 -13.686 -17.402 1.00 93.31 178 PRO A CA 1
ATOM 1303 C C . PRO A 1 178 ? 10.871 -13.610 -18.763 1.00 93.31 178 PRO A C 1
ATOM 1305 O O . PRO A 1 178 ? 11.273 -14.638 -19.300 1.00 93.31 178 PRO A O 1
ATOM 1308 N N . GLY A 1 179 ? 11.032 -12.401 -19.314 1.00 93.12 179 GLY A N 1
ATOM 1309 C CA . GLY A 1 179 ? 11.724 -12.152 -20.584 1.00 93.12 179 GLY A CA 1
ATOM 1310 C C . GLY A 1 179 ? 13.237 -11.937 -20.462 1.00 93.12 179 GLY A C 1
ATOM 1311 O O . GLY A 1 179 ? 13.886 -11.657 -21.466 1.00 93.12 179 GLY A O 1
ATOM 1312 N N . GLY A 1 180 ? 13.802 -12.045 -19.257 1.00 95.56 180 GLY A N 1
ATOM 1313 C CA . GLY A 1 180 ? 15.156 -11.578 -18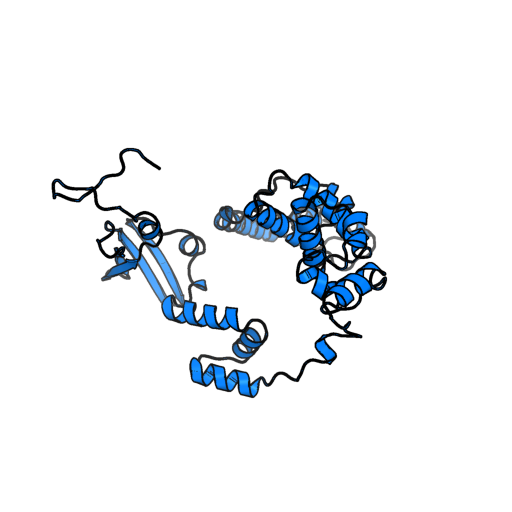.971 1.00 95.56 180 GLY A CA 1
ATOM 1314 C C . GLY A 1 180 ? 15.251 -10.050 -18.927 1.00 95.56 180 GLY A C 1
ATOM 1315 O O . GLY A 1 180 ? 14.277 -9.328 -19.143 1.00 95.56 180 GLY A O 1
ATOM 1316 N N . PHE A 1 181 ? 16.429 -9.544 -18.574 1.00 97.25 181 PHE A N 1
ATOM 1317 C CA . PHE A 1 181 ? 16.646 -8.104 -18.477 1.00 97.25 181 PHE A CA 1
ATOM 1318 C C . PHE A 1 181 ? 16.875 -7.465 -19.853 1.00 97.25 181 PHE A C 1
ATOM 1320 O O . PHE A 1 181 ? 17.477 -8.097 -20.724 1.00 97.25 181 PHE A O 1
ATOM 1327 N N . PRO A 1 182 ? 16.460 -6.200 -20.049 1.00 96.81 182 PRO A N 1
ATOM 1328 C CA . PRO A 1 182 ? 16.723 -5.480 -21.288 1.00 96.81 182 PRO A CA 1
ATOM 1329 C C . PRO A 1 182 ? 18.218 -5.159 -21.426 1.00 96.81 182 PRO A C 1
ATOM 1331 O O . PRO A 1 182 ? 18.787 -4.404 -20.636 1.00 96.81 182 PRO A O 1
ATOM 1334 N N . GLU A 1 183 ? 18.853 -5.698 -22.464 1.00 96.56 183 GLU A N 1
ATOM 1335 C CA . GLU A 1 183 ? 20.214 -5.339 -22.876 1.00 96.56 183 GLU A CA 1
ATOM 1336 C C . GLU A 1 183 ? 20.166 -4.427 -24.117 1.00 96.56 183 GLU A C 1
ATOM 1338 O O . GLU A 1 183 ? 19.291 -4.604 -24.967 1.00 96.56 183 GLU A O 1
ATOM 1343 N N . PRO A 1 184 ? 21.070 -3.438 -24.256 1.00 96.12 184 PRO A N 1
ATOM 1344 C CA . PRO A 1 184 ? 22.245 -3.179 -23.417 1.00 96.12 184 PRO A CA 1
ATOM 1345 C C . PRO A 1 184 ? 21.965 -2.317 -22.170 1.00 96.12 184 PRO A C 1
ATOM 1347 O O . PRO A 1 184 ? 22.912 -1.916 -21.494 1.00 96.12 184 PRO A O 1
ATOM 1350 N N . LEU A 1 185 ? 20.699 -1.982 -21.878 1.00 97.75 185 LEU A N 1
ATOM 1351 C CA . LEU A 1 185 ? 20.331 -1.084 -20.775 1.00 97.75 185 LEU A CA 1
ATOM 1352 C C . LEU A 1 185 ? 20.916 -1.559 -19.439 1.00 97.75 185 LEU A C 1
ATOM 1354 O O . LEU A 1 185 ? 21.602 -0.791 -18.768 1.00 97.75 185 LEU A O 1
ATOM 1358 N N . ARG A 1 186 ? 20.689 -2.824 -19.071 1.00 97.81 186 ARG A N 1
ATOM 1359 C CA . ARG A 1 186 ? 21.200 -3.395 -17.820 1.00 97.81 186 ARG A CA 1
ATOM 1360 C C . ARG A 1 186 ? 22.719 -3.305 -17.732 1.00 97.81 186 ARG A C 1
ATOM 1362 O O . ARG A 1 186 ? 23.222 -2.739 -16.763 1.00 97.81 186 ARG A O 1
ATOM 1369 N N . SER A 1 187 ? 23.437 -3.826 -18.729 1.00 97.75 187 SER A N 1
ATOM 1370 C CA . SER A 1 187 ? 24.905 -3.831 -18.711 1.00 97.75 187 SER A CA 1
ATOM 1371 C C . SER A 1 187 ? 25.486 -2.422 -18.577 1.00 97.75 187 SER A C 1
ATOM 1373 O O . SER A 1 187 ? 26.425 -2.219 -17.810 1.00 97.75 187 SER A O 1
ATOM 1375 N N . LYS A 1 188 ? 24.895 -1.428 -19.252 1.00 98.00 188 LYS A N 1
ATOM 1376 C CA . LYS A 1 188 ? 25.314 -0.023 -19.150 1.00 98.00 188 LYS A CA 1
ATOM 1377 C C . LYS A 1 188 ? 25.030 0.590 -17.776 1.00 98.00 188 LYS A C 1
ATOM 1379 O O . LYS A 1 188 ? 25.916 1.220 -17.201 1.00 98.00 188 LYS A O 1
ATOM 1384 N N . VAL A 1 189 ? 23.825 0.398 -17.228 1.00 98.19 189 VAL A N 1
ATOM 1385 C CA . VAL A 1 189 ? 23.448 0.955 -15.913 1.00 98.19 189 VAL A CA 1
ATOM 1386 C C . VAL A 1 189 ? 24.335 0.401 -14.800 1.00 98.19 189 VAL A C 1
ATOM 1388 O O . VAL A 1 189 ? 24.783 1.167 -13.941 1.00 98.19 189 VAL A O 1
ATOM 1391 N N . LEU A 1 190 ? 24.585 -0.912 -14.820 1.00 98.12 190 LEU A N 1
ATOM 1392 C CA . LEU A 1 190 ? 25.425 -1.595 -13.838 1.00 98.12 190 LEU A CA 1
ATOM 1393 C C . LEU A 1 190 ? 26.906 -1.246 -14.021 1.00 98.12 190 LEU A C 1
ATOM 1395 O O . LEU A 1 190 ? 27.568 -0.880 -13.051 1.00 98.12 190 LEU A O 1
ATOM 1399 N N . GLY A 1 191 ? 27.401 -1.268 -15.263 1.00 97.12 191 GLY A N 1
ATOM 1400 C CA . GLY A 1 191 ? 28.781 -0.913 -15.597 1.00 97.12 191 GLY A CA 1
ATOM 1401 C C . GLY A 1 191 ? 29.134 0.522 -15.205 1.00 97.12 191 GLY A C 1
ATOM 1402 O O . GLY A 1 191 ? 30.154 0.741 -14.556 1.00 97.12 191 GLY A O 1
ATOM 1403 N N . GLY A 1 192 ? 28.250 1.487 -15.485 1.00 95.44 192 GLY A N 1
ATOM 1404 C CA . GLY A 1 192 ? 28.418 2.887 -15.074 1.00 95.44 192 GLY A CA 1
ATOM 1405 C C . GLY A 1 192 ? 28.452 3.101 -13.553 1.00 95.44 192 GLY A C 1
ATOM 1406 O O . GLY A 1 192 ? 28.906 4.143 -13.087 1.00 95.44 192 GLY A O 1
ATOM 1407 N N . ARG A 1 193 ? 28.007 2.111 -12.767 1.00 97.31 193 ARG A N 1
ATOM 1408 C CA . ARG A 1 193 ? 27.995 2.133 -11.293 1.00 97.31 193 ARG A CA 1
ATOM 1409 C C . ARG A 1 193 ? 28.997 1.172 -10.654 1.00 97.31 193 ARG A C 1
ATOM 1411 O O . ARG A 1 193 ? 29.087 1.143 -9.431 1.00 97.31 193 ARG A O 1
ATOM 1418 N N . GLY A 1 194 ? 29.731 0.389 -11.446 1.00 96.81 194 GLY A N 1
ATOM 1419 C CA . GLY A 1 194 ? 30.625 -0.652 -10.933 1.00 96.81 194 GLY A CA 1
ATOM 1420 C C . GLY A 1 194 ? 29.898 -1.718 -10.107 1.00 96.81 194 GLY A C 1
ATOM 1421 O O . GLY A 1 194 ? 30.439 -2.188 -9.111 1.00 96.81 194 GLY A O 1
ATOM 1422 N N . LEU A 1 195 ? 28.655 -2.046 -10.475 1.00 96.94 195 LEU A N 1
ATOM 1423 C CA . LEU A 1 195 ? 27.840 -3.041 -9.781 1.00 96.94 195 LEU A CA 1
ATOM 1424 C C . LEU A 1 195 ? 27.832 -4.361 -10.544 1.00 96.94 195 LEU A C 1
ATOM 1426 O O . LEU A 1 195 ? 27.601 -4.382 -11.752 1.00 96.94 195 LEU A O 1
ATOM 1430 N N . ASP A 1 196 ? 27.986 -5.463 -9.815 1.00 95.56 196 ASP A N 1
ATOM 1431 C CA . ASP A 1 196 ? 27.839 -6.800 -10.378 1.00 95.56 196 ASP A CA 1
ATOM 1432 C C . ASP A 1 196 ? 26.380 -7.281 -10.316 1.00 95.56 196 ASP A C 1
ATOM 1434 O O . ASP A 1 196 ? 25.667 -7.007 -9.335 1.00 95.56 196 ASP A O 1
ATOM 1438 N N . PRO A 1 197 ? 25.923 -8.012 -11.347 1.00 95.88 197 PRO A N 1
ATOM 1439 C CA . PRO A 1 197 ? 24.603 -8.617 -11.359 1.00 95.88 197 PRO A CA 1
ATOM 1440 C C . PRO A 1 197 ? 24.460 -9.724 -10.307 1.00 95.88 197 PRO A C 1
ATOM 1442 O O . PRO A 1 197 ? 25.385 -10.491 -10.057 1.00 95.88 197 PRO A O 1
ATOM 1445 N N . ILE A 1 198 ? 23.258 -9.858 -9.751 1.00 93.94 198 ILE A N 1
ATOM 1446 C CA . ILE A 1 198 ? 22.865 -10.991 -8.911 1.00 93.94 198 ILE A CA 1
ATOM 1447 C C . ILE A 1 198 ? 22.299 -12.092 -9.808 1.00 93.94 198 ILE A C 1
ATOM 1449 O O . ILE A 1 198 ? 21.422 -11.851 -10.642 1.00 93.94 198 ILE A O 1
ATOM 1453 N N . GLU A 1 199 ? 22.789 -13.314 -9.614 1.00 88.44 199 GLU A N 1
ATOM 1454 C CA . GLU A 1 199 ? 22.288 -14.508 -10.288 1.00 88.44 199 GLU A CA 1
ATOM 1455 C C . GLU A 1 199 ? 21.372 -15.323 -9.366 1.00 88.44 199 GLU A C 1
ATOM 1457 O O . GLU A 1 199 ? 21.649 -15.521 -8.182 1.00 88.44 199 GLU A O 1
ATOM 1462 N N . GLY A 1 200 ? 20.278 -15.842 -9.925 1.00 88.50 200 GLY A N 1
ATOM 1463 C CA . GLY A 1 200 ? 19.347 -16.699 -9.196 1.00 88.50 200 GLY A CA 1
ATOM 1464 C C . GLY A 1 200 ? 18.462 -15.945 -8.199 1.00 88.50 200 GLY A C 1
ATOM 1465 O O . GLY A 1 200 ? 18.041 -14.815 -8.438 1.00 88.50 200 G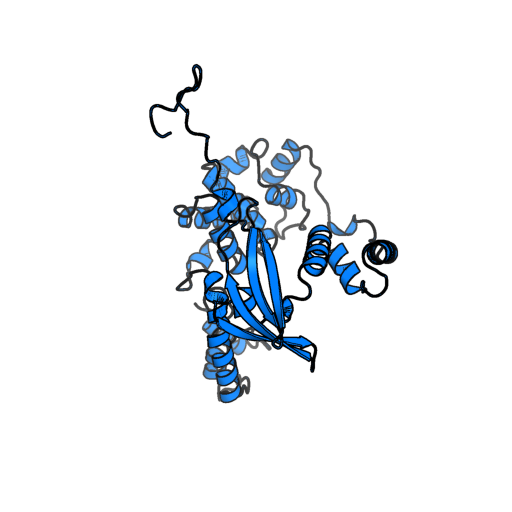LY A O 1
ATOM 1466 N N . ARG A 1 201 ? 18.099 -16.616 -7.099 1.00 94.69 201 ARG A N 1
ATOM 1467 C CA . ARG A 1 201 ? 17.195 -16.072 -6.075 1.00 94.69 201 ARG A CA 1
ATOM 1468 C C . ARG A 1 201 ? 17.999 -15.211 -5.087 1.00 94.69 201 ARG A C 1
ATOM 1470 O O . ARG A 1 201 ? 18.813 -15.790 -4.371 1.00 94.69 201 ARG A O 1
ATOM 1477 N N . PRO A 1 202 ? 17.726 -13.900 -4.938 1.00 93.12 202 PRO A N 1
ATOM 1478 C CA . PRO A 1 202 ? 18.506 -13.008 -4.066 1.00 93.12 202 PRO A CA 1
ATOM 1479 C C . PRO A 1 202 ? 18.629 -13.506 -2.621 1.00 93.12 202 PRO A C 1
ATOM 1481 O O . PRO A 1 202 ? 19.708 -13.526 -2.041 1.00 93.12 202 PRO A O 1
ATOM 1484 N N . GLY A 1 203 ? 17.535 -14.034 -2.066 1.00 94.25 203 GLY A N 1
ATOM 1485 C CA . GLY A 1 203 ? 17.521 -14.593 -0.714 1.00 94.25 203 GLY A CA 1
ATOM 1486 C C . GLY A 1 203 ? 18.270 -15.921 -0.537 1.00 94.25 203 GLY A C 1
ATOM 1487 O O . GLY A 1 203 ? 18.163 -16.512 0.530 1.00 94.25 203 GLY A O 1
ATOM 1488 N N . ALA A 1 204 ? 18.930 -16.462 -1.567 1.00 92.94 204 ALA A N 1
ATOM 1489 C CA . ALA A 1 204 ? 19.777 -17.652 -1.442 1.00 92.94 204 ALA A CA 1
ATOM 1490 C C . ALA A 1 204 ? 21.194 -17.321 -0.951 1.00 92.94 204 ALA A C 1
ATOM 1492 O O . ALA A 1 204 ? 21.896 -18.221 -0.508 1.00 92.94 204 ALA A O 1
ATOM 1493 N N . GLN A 1 205 ? 21.599 -16.051 -1.040 1.00 86.81 205 GLN A N 1
ATOM 1494 C CA . GLN A 1 205 ? 22.909 -15.563 -0.602 1.00 86.81 205 GLN A CA 1
ATOM 1495 C C . GLN A 1 205 ? 22.852 -14.846 0.755 1.00 86.81 205 GLN A C 1
ATOM 1497 O O . GLN A 1 205 ? 23.874 -14.358 1.225 1.00 86.81 205 GLN A O 1
ATOM 1502 N N . LEU A 1 206 ? 21.665 -14.735 1.358 1.00 91.81 206 LEU A N 1
ATOM 1503 C CA . LEU A 1 206 ? 21.504 -14.118 2.671 1.00 91.81 206 LEU A CA 1
ATOM 1504 C C . LEU A 1 206 ? 21.935 -15.096 3.762 1.00 91.81 206 LEU A C 1
ATOM 1506 O O . LEU A 1 206 ? 21.591 -16.278 3.702 1.00 91.81 206 LEU A O 1
ATOM 1510 N N . ASP A 1 207 ? 22.636 -14.574 4.763 1.00 94.44 207 ASP A N 1
ATOM 1511 C CA . ASP A 1 207 ? 22.955 -15.318 5.975 1.00 94.44 207 ASP A CA 1
ATOM 1512 C C . ASP A 1 207 ? 21.677 -15.710 6.730 1.00 94.44 207 ASP A C 1
ATOM 1514 O O . ASP A 1 207 ? 20.638 -15.042 6.646 1.00 94.44 207 ASP A O 1
ATOM 1518 N N . GLU A 1 208 ? 21.759 -16.798 7.493 1.00 95.19 208 GLU A N 1
ATOM 1519 C CA . GLU A 1 208 ? 20.677 -17.195 8.387 1.00 95.19 208 GLU A CA 1
ATOM 1520 C C . GLU A 1 208 ? 20.426 -16.107 9.440 1.00 95.19 208 GLU A C 1
ATOM 1522 O O . GLU A 1 208 ? 21.353 -15.556 10.039 1.00 95.19 208 GLU A O 1
ATOM 1527 N N . TYR A 1 209 ? 19.151 -15.800 9.675 1.00 93.88 209 TYR A N 1
ATOM 1528 C CA . TYR A 1 209 ? 18.764 -14.841 10.699 1.00 93.88 209 TYR A CA 1
ATOM 1529 C C . TYR A 1 209 ? 18.694 -15.524 12.068 1.00 93.88 209 TYR A C 1
ATOM 1531 O O . TYR A 1 209 ? 17.912 -16.455 12.269 1.00 93.88 209 TYR A O 1
ATOM 1539 N N . ASP A 1 210 ? 19.483 -15.033 13.023 1.00 95.25 210 ASP A N 1
ATOM 1540 C CA . ASP A 1 210 ? 19.505 -15.539 14.397 1.00 95.25 210 ASP A CA 1
ATOM 1541 C C . ASP A 1 210 ? 18.348 -14.941 15.217 1.00 95.25 210 ASP A C 1
ATOM 1543 O O . ASP A 1 210 ? 18.459 -13.876 15.836 1.00 95.25 210 ASP A O 1
ATOM 1547 N N . PHE A 1 211 ? 17.205 -15.631 15.191 1.00 94.25 211 PHE A N 1
ATOM 1548 C CA . PHE A 1 211 ? 16.008 -15.230 15.932 1.00 94.25 211 PHE A CA 1
ATOM 1549 C C . PHE A 1 211 ? 16.195 -15.285 17.451 1.00 94.25 211 PHE A C 1
ATOM 1551 O O . PHE A 1 211 ? 15.615 -14.453 18.151 1.00 94.25 211 PHE A O 1
ATOM 1558 N N . ASP A 1 212 ? 17.004 -16.213 17.966 1.00 93.88 212 ASP A N 1
ATOM 1559 C CA . ASP A 1 212 ? 17.234 -16.357 19.406 1.00 93.88 212 ASP A CA 1
ATOM 1560 C C . ASP A 1 212 ? 18.037 -15.170 19.939 1.00 93.88 212 ASP A C 1
ATOM 1562 O O . ASP A 1 212 ? 17.666 -14.558 20.946 1.00 93.88 212 ASP A O 1
ATOM 1566 N N . LYS A 1 213 ? 19.091 -14.779 19.216 1.00 93.81 213 LYS A N 1
ATOM 1567 C CA . LYS A 1 213 ? 19.863 -13.576 19.524 1.00 93.81 213 LYS A CA 1
ATOM 1568 C C . LYS A 1 213 ? 19.009 -12.318 19.413 1.00 93.81 213 LYS A C 1
ATOM 1570 O O . LYS A 1 213 ? 18.996 -11.521 20.350 1.00 93.81 213 LYS A O 1
ATOM 1575 N N . ALA A 1 214 ? 18.275 -12.147 18.311 1.00 92.69 214 ALA A N 1
ATOM 1576 C CA . ALA A 1 214 ? 17.419 -10.977 18.115 1.00 92.69 214 ALA A CA 1
ATOM 1577 C C . ALA A 1 214 ? 16.374 -10.853 19.236 1.00 92.69 214 ALA A C 1
ATOM 1579 O O . ALA A 1 214 ? 16.166 -9.773 19.790 1.00 92.69 214 ALA A O 1
ATOM 1580 N N . ARG A 1 215 ? 15.757 -11.972 19.632 1.00 94.06 215 ARG A N 1
ATOM 1581 C CA . ARG A 1 215 ? 14.825 -12.018 20.759 1.00 94.06 215 ARG A CA 1
ATOM 1582 C C . ARG A 1 215 ? 15.499 -11.623 22.068 1.00 94.06 215 ARG A C 1
ATOM 1584 O O . ARG A 1 215 ? 14.943 -10.800 22.790 1.00 94.06 215 ARG A O 1
ATOM 1591 N N . ALA A 1 216 ? 16.668 -12.180 22.376 1.00 93.88 216 ALA A N 1
ATOM 1592 C CA . ALA A 1 216 ? 17.389 -11.873 23.609 1.00 93.88 216 ALA A CA 1
ATOM 1593 C C . ALA A 1 216 ? 17.764 -10.383 23.701 1.00 93.88 216 ALA A C 1
ATOM 1595 O O . ALA A 1 216 ? 17.608 -9.768 24.757 1.00 93.88 216 ALA A O 1
ATOM 1596 N N . GLU A 1 217 ? 18.198 -9.779 22.592 1.00 94.38 217 GLU A N 1
ATOM 1597 C CA . GLU A 1 217 ? 18.502 -8.346 22.512 1.00 94.38 217 GLU A CA 1
ATOM 1598 C C . GLU A 1 217 ? 17.255 -7.485 22.759 1.00 94.38 217 GLU A C 1
ATOM 1600 O O . GLU A 1 217 ? 17.288 -6.550 23.564 1.00 94.38 217 GLU A O 1
ATOM 1605 N N . LEU A 1 218 ? 16.128 -7.829 22.129 1.00 95.31 218 LEU A N 1
ATOM 1606 C CA . LEU A 1 218 ? 14.861 -7.126 22.328 1.00 95.31 218 LEU A CA 1
ATOM 1607 C C . LEU A 1 218 ? 14.335 -7.282 23.759 1.00 95.31 218 LEU A C 1
ATOM 1609 O O . LEU A 1 218 ? 13.927 -6.292 24.364 1.00 95.31 218 LEU A O 1
ATOM 1613 N N . GLN A 1 219 ? 14.388 -8.487 24.331 1.00 95.00 219 GLN A N 1
ATOM 1614 C CA . GLN A 1 219 ? 13.988 -8.747 25.718 1.00 95.00 219 GLN A CA 1
ATOM 1615 C C . GLN A 1 219 ? 14.865 -7.985 26.713 1.00 95.00 219 GLN A C 1
ATOM 1617 O O . GLN A 1 219 ? 14.362 -7.466 27.706 1.00 95.00 219 GLN A O 1
ATOM 1622 N N . SER A 1 220 ? 16.166 -7.860 26.436 1.00 94.56 220 SER A N 1
ATOM 1623 C CA . SER A 1 220 ? 17.060 -7.040 27.254 1.00 94.56 220 SER A CA 1
ATOM 1624 C C . SER A 1 220 ? 16.718 -5.552 27.180 1.00 94.56 220 SER A C 1
ATOM 1626 O O . SER A 1 220 ? 16.965 -4.834 28.148 1.00 94.56 220 SER A O 1
ATOM 1628 N N . LYS A 1 221 ? 16.203 -5.072 26.042 1.00 93.38 221 LYS A N 1
ATOM 1629 C CA . LYS A 1 221 ? 15.873 -3.656 25.836 1.00 93.38 221 LYS A CA 1
ATOM 1630 C C . LYS A 1 221 ? 14.491 -3.287 26.377 1.00 93.38 221 LYS A C 1
ATOM 1632 O O . LYS A 1 221 ? 14.341 -2.212 26.950 1.00 93.38 221 LYS A O 1
ATOM 1637 N N . TYR A 1 222 ? 13.500 -4.150 26.178 1.00 92.56 222 TYR A N 1
ATOM 1638 C CA . TYR A 1 222 ? 12.088 -3.840 26.421 1.00 92.56 222 TYR A CA 1
ATOM 1639 C C . TYR A 1 222 ? 11.452 -4.653 27.551 1.00 92.56 222 TYR A C 1
ATOM 1641 O O . TYR A 1 222 ? 10.368 -4.298 27.987 1.00 92.56 222 TYR A O 1
ATOM 1649 N N . GLY A 1 223 ? 12.122 -5.692 28.054 1.00 90.38 223 GLY A N 1
ATOM 1650 C CA . GLY A 1 223 ? 11.610 -6.581 29.096 1.00 90.38 223 GLY A CA 1
ATOM 1651 C C . GLY A 1 223 ? 11.268 -7.980 28.562 1.00 90.38 223 GLY A C 1
ATOM 1652 O O . GLY A 1 223 ? 10.821 -8.120 27.421 1.00 90.38 223 GLY A O 1
ATOM 1653 N N . PRO A 1 224 ? 11.473 -9.045 29.363 1.00 83.62 224 PRO A N 1
ATOM 1654 C CA . PRO A 1 224 ? 11.265 -10.424 28.918 1.00 83.62 224 PRO A CA 1
ATOM 1655 C C . PRO A 1 224 ? 9.793 -10.761 28.647 1.00 83.62 224 PRO A C 1
ATOM 1657 O O . PRO A 1 224 ? 9.520 -11.565 27.755 1.00 83.62 224 PRO A O 1
ATOM 1660 N N . ASP A 1 225 ? 8.872 -10.133 29.382 1.00 88.00 225 ASP A N 1
ATOM 1661 C CA . ASP A 1 225 ? 7.426 -10.363 29.278 1.00 88.00 225 ASP A CA 1
ATOM 1662 C C . ASP A 1 225 ? 6.765 -9.533 28.159 1.00 88.00 225 ASP A C 1
ATOM 1664 O O . ASP A 1 225 ? 5.640 -9.829 27.757 1.00 88.00 225 ASP A O 1
ATOM 1668 N N . ASP A 1 226 ? 7.477 -8.536 27.619 1.00 85.38 226 ASP A N 1
ATOM 1669 C CA . ASP A 1 226 ? 6.965 -7.573 26.633 1.00 85.38 226 ASP A CA 1
ATOM 1670 C C . ASP A 1 226 ? 7.391 -7.886 25.187 1.00 85.38 226 ASP A C 1
ATOM 1672 O O . ASP A 1 226 ? 7.067 -7.130 24.268 1.00 85.38 226 ASP A O 1
ATOM 1676 N N . ILE A 1 227 ? 8.125 -8.985 24.971 1.00 94.19 227 ILE A N 1
ATOM 1677 C CA . ILE A 1 227 ? 8.625 -9.408 23.656 1.00 94.19 227 ILE A CA 1
ATOM 1678 C C . ILE A 1 227 ? 8.225 -10.856 23.369 1.00 94.19 227 ILE A C 1
ATOM 1680 O O . ILE A 1 227 ? 8.696 -11.808 24.000 1.00 94.19 227 ILE A O 1
ATOM 1684 N N . SER A 1 228 ? 7.384 -11.015 22.351 1.00 91.44 228 SER A N 1
ATOM 1685 C CA . SER A 1 228 ? 6.947 -12.293 21.795 1.00 91.44 228 SER A CA 1
ATOM 1686 C C . SER A 1 228 ? 7.746 -12.692 20.546 1.00 91.44 228 SER A C 1
ATOM 1688 O O . SER A 1 228 ? 8.490 -11.900 19.967 1.00 91.44 228 SER A O 1
ATOM 1690 N N . ASP A 1 229 ? 7.533 -13.916 20.057 1.00 91.81 229 ASP A N 1
ATOM 1691 C CA . ASP A 1 229 ? 8.119 -14.370 18.786 1.00 91.81 229 ASP A CA 1
ATOM 1692 C C . ASP A 1 229 ? 7.647 -13.513 17.595 1.00 91.81 229 ASP A C 1
ATOM 1694 O O . ASP A 1 229 ? 8.378 -13.319 16.623 1.00 91.81 229 ASP A O 1
ATOM 1698 N N . LYS A 1 230 ? 6.435 -12.945 17.681 1.00 94.62 230 LYS A N 1
ATOM 1699 C CA . LYS A 1 230 ? 5.906 -12.028 16.662 1.00 94.62 230 LYS A CA 1
ATOM 1700 C C . LYS A 1 230 ? 6.636 -10.690 16.667 1.00 94.62 230 LYS A C 1
ATOM 1702 O O . LYS A 1 230 ? 6.777 -10.091 15.606 1.00 94.62 230 LYS A O 1
ATOM 1707 N N . ASP A 1 231 ? 7.115 -10.240 17.821 1.00 94.50 231 ASP A N 1
ATOM 1708 C CA . ASP A 1 231 ? 7.891 -9.005 17.943 1.00 94.50 231 ASP A CA 1
ATOM 1709 C C . ASP A 1 231 ? 9.287 -9.185 17.353 1.00 94.50 231 ASP A C 1
ATOM 1711 O O . ASP A 1 231 ? 9.731 -8.354 16.563 1.00 94.50 231 ASP A O 1
ATOM 1715 N N . ALA A 1 232 ? 9.934 -10.322 17.633 1.00 94.38 232 ALA A N 1
ATOM 1716 C CA . ALA A 1 232 ? 11.201 -10.682 16.998 1.00 94.38 232 ALA A CA 1
ATOM 1717 C C . ALA A 1 232 ? 11.065 -10.757 15.466 1.00 94.38 232 ALA A C 1
ATOM 1719 O O . ALA A 1 232 ? 11.893 -10.200 14.746 1.00 94.38 232 ALA A O 1
ATOM 1720 N N . LEU A 1 233 ? 9.986 -11.365 14.955 1.00 95.94 233 LEU A N 1
ATOM 1721 C CA . LEU A 1 233 ? 9.695 -11.393 13.518 1.00 95.94 233 LEU A CA 1
ATOM 1722 C C . LEU A 1 233 ? 9.397 -9.997 12.947 1.00 95.94 233 LEU A C 1
ATOM 1724 O O . LEU A 1 233 ? 9.879 -9.657 11.868 1.00 95.94 233 LEU A O 1
ATOM 1728 N N . SER A 1 234 ? 8.626 -9.175 13.660 1.00 96.62 234 SER A N 1
ATOM 1729 C CA . SER A 1 234 ? 8.294 -7.810 13.229 1.00 96.62 234 SER A CA 1
ATOM 1730 C C . SER A 1 234 ? 9.542 -6.933 13.154 1.00 96.62 234 SER A C 1
ATOM 1732 O O . SER A 1 234 ? 9.720 -6.198 12.185 1.00 96.62 234 SER A O 1
ATOM 1734 N N . HIS A 1 235 ? 10.444 -7.067 14.128 1.00 96.12 235 HIS A N 1
ATOM 1735 C CA . HIS A 1 235 ? 11.753 -6.430 14.109 1.00 96.12 235 HIS A CA 1
ATOM 1736 C C . HIS A 1 235 ? 12.636 -6.965 12.975 1.00 96.12 235 HIS A C 1
ATOM 1738 O O . HIS A 1 235 ? 13.294 -6.173 12.313 1.00 96.12 235 HIS A O 1
ATOM 1744 N N . ALA A 1 236 ? 12.627 -8.272 12.693 1.00 95.81 236 ALA A N 1
ATOM 1745 C CA . ALA A 1 236 ? 13.381 -8.839 11.572 1.00 95.81 236 ALA A CA 1
ATOM 1746 C C . ALA A 1 236 ? 12.914 -8.286 10.212 1.00 95.81 236 ALA A C 1
ATOM 1748 O O . ALA A 1 236 ? 13.737 -8.001 9.345 1.00 95.81 236 ALA A O 1
ATOM 1749 N N . LEU A 1 237 ? 11.600 -8.102 10.034 1.00 96.50 237 LEU A N 1
ATOM 1750 C CA . LEU A 1 237 ? 11.013 -7.549 8.809 1.00 96.50 237 LEU A CA 1
ATOM 1751 C C . LEU A 1 237 ? 11.212 -6.030 8.694 1.00 96.50 237 LEU A C 1
ATOM 1753 O O . LEU A 1 237 ? 11.519 -5.531 7.612 1.00 96.50 237 LEU A O 1
ATOM 1757 N N . TYR A 1 238 ? 11.035 -5.294 9.796 1.00 97.38 238 TYR A N 1
ATOM 1758 C CA . TYR A 1 238 ? 11.087 -3.832 9.821 1.00 97.38 238 TYR A CA 1
ATOM 1759 C C . TYR A 1 238 ? 11.776 -3.295 11.092 1.00 97.38 238 TYR A C 1
ATOM 1761 O O . TYR A 1 238 ? 11.101 -2.733 11.960 1.00 97.38 238 TYR A O 1
ATOM 1769 N N . PRO A 1 239 ? 13.119 -3.377 11.200 1.00 95.50 239 PRO A N 1
ATOM 1770 C CA . PRO A 1 239 ? 13.832 -3.072 12.445 1.00 95.50 239 PRO A CA 1
ATOM 1771 C C . PRO A 1 239 ? 13.546 -1.667 12.978 1.00 95.50 239 PRO A C 1
ATOM 1773 O O . PRO A 1 239 ? 13.162 -1.487 14.132 1.00 95.50 239 PRO A O 1
ATOM 1776 N N . LYS A 1 240 ? 13.662 -0.659 12.103 1.00 96.50 240 LYS A N 1
ATOM 1777 C CA . LYS A 1 240 ? 13.416 0.738 12.470 1.00 96.50 240 LYS A CA 1
ATOM 1778 C C . LYS A 1 240 ? 11.951 0.993 12.828 1.00 96.50 240 LYS A C 1
ATOM 1780 O O . LYS A 1 240 ? 11.691 1.616 13.847 1.00 96.50 240 LYS A O 1
ATOM 1785 N N . VAL A 1 241 ? 11.009 0.501 12.019 1.00 97.75 241 VAL A N 1
ATOM 1786 C CA . VAL A 1 241 ? 9.569 0.721 12.258 1.00 97.75 241 VAL A CA 1
ATOM 1787 C C . VAL A 1 241 ? 9.146 0.089 13.579 1.00 97.75 241 VAL A C 1
ATOM 1789 O O . VAL A 1 241 ? 8.386 0.693 14.324 1.00 97.75 241 VAL A O 1
ATOM 1792 N N . PHE A 1 242 ? 9.669 -1.097 13.896 1.00 96.31 242 PHE A N 1
ATOM 1793 C CA . PHE A 1 242 ? 9.407 -1.757 15.168 1.00 96.31 242 PHE A CA 1
ATOM 1794 C C . PHE A 1 242 ? 9.932 -0.939 16.356 1.00 96.31 242 PHE A C 1
ATOM 1796 O O . PHE A 1 242 ? 9.206 -0.739 17.327 1.00 96.31 242 PHE A O 1
ATOM 1803 N N . VAL A 1 243 ? 11.170 -0.436 16.278 1.00 94.69 243 VAL A N 1
ATOM 1804 C CA . VAL A 1 243 ? 11.751 0.402 17.340 1.00 94.69 243 VAL A CA 1
ATOM 1805 C C . VAL A 1 243 ? 10.955 1.693 17.518 1.00 94.69 243 VAL A C 1
ATOM 1807 O O . VAL A 1 243 ? 10.561 1.995 18.643 1.00 94.69 243 VAL A O 1
ATOM 1810 N N . ASP A 1 244 ? 10.657 2.395 16.423 1.00 95.69 244 ASP A N 1
ATOM 1811 C CA . ASP A 1 244 ? 9.856 3.622 16.439 1.00 95.69 244 ASP A CA 1
ATOM 1812 C C . ASP A 1 244 ? 8.451 3.348 17.027 1.00 95.69 244 ASP A C 1
ATOM 1814 O O . ASP A 1 244 ? 7.935 4.142 17.813 1.00 95.69 244 ASP A O 1
ATOM 1818 N N . TRP A 1 245 ? 7.841 2.195 16.711 1.00 95.12 245 TRP A N 1
ATOM 1819 C CA . TRP A 1 245 ? 6.557 1.769 17.279 1.00 95.12 245 TRP A CA 1
ATOM 1820 C C . TRP A 1 245 ? 6.639 1.480 18.784 1.00 95.12 245 TRP A C 1
ATOM 1822 O O . TRP A 1 245 ? 5.772 1.936 19.526 1.00 95.12 245 TRP A O 1
ATOM 1832 N N . LYS A 1 246 ? 7.677 0.781 19.266 1.00 93.12 246 LYS A N 1
ATOM 1833 C CA . LYS A 1 246 ? 7.873 0.540 20.709 1.00 93.12 246 LYS A CA 1
ATOM 1834 C C . LYS A 1 246 ? 8.103 1.837 21.480 1.00 93.12 246 LYS A C 1
ATOM 1836 O O . LYS A 1 246 ? 7.605 1.984 22.594 1.00 93.12 246 LYS A O 1
ATOM 1841 N N . GLU A 1 247 ? 8.841 2.777 20.899 1.00 92.38 247 GLU A N 1
ATOM 1842 C CA . GLU A 1 247 ? 9.044 4.107 21.476 1.00 92.38 247 GLU A CA 1
ATOM 1843 C C . GLU A 1 247 ? 7.726 4.885 21.527 1.00 92.38 247 GLU A C 1
ATOM 1845 O O . GLU A 1 247 ? 7.361 5.403 22.583 1.00 92.38 247 GLU A O 1
ATOM 1850 N N . TYR A 1 248 ? 6.954 4.879 20.439 1.00 93.25 248 TYR A N 1
ATOM 1851 C CA . TYR A 1 248 ? 5.616 5.466 20.403 1.00 93.25 248 TYR A CA 1
ATOM 1852 C C . TYR A 1 248 ? 4.683 4.851 21.461 1.00 93.25 248 TYR A C 1
ATOM 1854 O O . TYR A 1 248 ? 4.052 5.579 22.226 1.00 93.25 248 TYR A O 1
ATOM 1862 N N . GLU A 1 249 ? 4.629 3.520 21.560 1.00 91.12 249 GLU A N 1
ATOM 1863 C CA . GLU A 1 249 ? 3.812 2.805 22.546 1.00 91.12 249 GLU A CA 1
ATOM 1864 C C . GLU A 1 249 ? 4.233 3.139 23.987 1.00 91.12 249 GLU A C 1
ATOM 1866 O O . GLU A 1 249 ? 3.376 3.281 24.856 1.00 91.12 249 GLU A O 1
ATOM 1871 N N . SER A 1 250 ? 5.528 3.335 24.255 1.00 89.25 250 SER A N 1
ATOM 1872 C CA . SER A 1 250 ? 6.006 3.707 25.597 1.00 89.25 250 SER A CA 1
ATOM 1873 C C . SER A 1 250 ? 5.543 5.094 26.058 1.00 89.25 250 SER A C 1
ATOM 1875 O O . SER A 1 250 ? 5.428 5.333 27.260 1.00 89.25 250 SER A O 1
ATOM 1877 N N . VAL A 1 251 ? 5.257 5.996 25.113 1.00 90.19 251 VAL A N 1
ATOM 1878 C CA . VAL A 1 251 ? 4.788 7.361 25.391 1.00 90.19 251 VAL A CA 1
ATOM 1879 C C . VAL A 1 251 ? 3.261 7.424 25.415 1.00 90.19 251 VAL A C 1
ATOM 1881 O O . VAL A 1 251 ? 2.686 8.011 26.329 1.00 90.19 251 VAL A O 1
ATOM 1884 N N . TYR A 1 252 ? 2.598 6.824 24.423 1.00 89.75 252 TYR A N 1
ATOM 1885 C CA . TYR A 1 252 ? 1.157 6.993 24.192 1.00 89.75 252 TYR A CA 1
ATOM 1886 C C . TYR A 1 252 ? 0.307 5.780 24.592 1.00 89.75 252 TYR A C 1
ATOM 1888 O O . TYR A 1 252 ? -0.920 5.871 24.643 1.00 89.75 252 TYR A O 1
ATOM 1896 N N . GLY A 1 253 ? 0.932 4.641 24.888 1.00 89.12 253 GLY A N 1
ATOM 1897 C CA . GLY A 1 253 ? 0.242 3.386 25.161 1.00 89.12 253 GLY A CA 1
ATOM 1898 C C . GLY A 1 253 ? -0.458 2.796 23.931 1.00 89.12 253 GLY A C 1
ATOM 1899 O O . GLY A 1 253 ? -0.122 3.079 22.779 1.00 89.12 253 GLY A O 1
ATOM 1900 N N . GLN A 1 254 ? -1.456 1.944 24.180 1.00 86.81 254 GLN A N 1
ATOM 1901 C CA . GLN A 1 254 ? -2.181 1.201 23.143 1.00 86.81 254 GLN A CA 1
ATOM 1902 C C . GLN A 1 254 ? -3.307 2.030 22.513 1.00 86.81 254 GLN A C 1
ATOM 1904 O O . GLN A 1 254 ? -4.491 1.863 22.822 1.00 86.81 254 GLN A O 1
ATOM 1909 N N . VAL A 1 255 ? -2.934 2.901 21.577 1.00 90.38 255 VAL A N 1
ATOM 1910 C CA . VAL A 1 255 ? -3.871 3.776 20.849 1.00 90.38 255 VAL A CA 1
ATOM 1911 C C . VAL A 1 255 ? -4.854 3.025 19.943 1.00 90.38 255 VAL A C 1
ATOM 1913 O O . VAL A 1 255 ? -5.879 3.580 19.568 1.00 90.38 255 VAL A O 1
ATOM 1916 N N . SER A 1 256 ? -4.601 1.749 19.631 1.00 88.81 256 SER A N 1
ATOM 1917 C CA . SER A 1 256 ? -5.518 0.896 18.855 1.00 88.81 256 SER A CA 1
ATOM 1918 C C . SER A 1 256 ? -6.852 0.620 19.559 1.00 88.81 256 SER A C 1
ATOM 1920 O O . SER A 1 256 ? -7.794 0.161 18.919 1.00 88.81 256 SER A O 1
ATOM 1922 N N . SER A 1 257 ? -6.934 0.889 20.865 1.00 86.12 257 SER A N 1
ATOM 1923 C CA . SER A 1 257 ? -8.172 0.801 21.647 1.00 86.12 257 SER A CA 1
ATOM 1924 C C . SER A 1 257 ? -9.070 2.037 21.514 1.00 86.12 257 SER A C 1
ATOM 1926 O O . SER A 1 257 ? -10.229 2.003 21.932 1.00 86.12 257 SER A O 1
ATOM 1928 N N . LEU A 1 258 ? -8.554 3.129 20.941 1.00 89.56 258 LEU A N 1
ATOM 1929 C CA . LEU A 1 258 ? -9.316 4.356 20.749 1.00 89.56 258 LEU A CA 1
ATOM 1930 C C . LEU A 1 258 ? -10.325 4.191 19.600 1.00 89.56 258 LEU A C 1
ATOM 1932 O O . LEU A 1 258 ? -9.989 3.601 18.569 1.00 89.56 258 LEU A O 1
ATOM 1936 N N . PRO A 1 259 ? -11.541 4.753 19.722 1.00 89.25 259 PRO A N 1
ATOM 1937 C CA . PRO A 1 259 ? -12.431 4.916 18.578 1.00 89.25 259 PRO A CA 1
ATOM 1938 C C . PRO A 1 259 ? -11.730 5.680 17.447 1.00 89.25 259 PRO A C 1
ATOM 1940 O O . PRO A 1 259 ? -11.027 6.654 17.710 1.00 89.25 259 PRO A O 1
ATOM 1943 N N . THR A 1 260 ? -11.951 5.282 16.190 1.00 92.62 260 THR A N 1
ATOM 1944 C CA . THR A 1 260 ? -11.294 5.902 15.023 1.00 92.62 260 THR A CA 1
ATOM 1945 C C . THR A 1 260 ? -11.474 7.419 14.976 1.00 92.62 260 THR A C 1
ATOM 1947 O O . THR A 1 260 ? -10.528 8.126 14.648 1.00 92.62 260 THR A O 1
ATOM 1950 N N . ASP A 1 261 ? -12.657 7.927 15.332 1.00 89.62 261 ASP A N 1
ATOM 1951 C CA . ASP A 1 261 ? -12.910 9.371 15.359 1.00 89.62 261 ASP A CA 1
ATOM 1952 C C . ASP A 1 261 ? -11.990 10.089 16.354 1.00 89.62 261 ASP A C 1
ATOM 1954 O O . ASP A 1 261 ? -11.343 11.060 15.992 1.00 89.62 261 ASP A O 1
ATOM 1958 N N . LEU A 1 262 ? -11.820 9.538 17.559 1.00 90.06 262 LEU A N 1
ATOM 1959 C CA . LEU A 1 262 ? -10.915 10.074 18.579 1.00 90.06 262 LEU A CA 1
ATOM 1960 C C . LEU A 1 262 ? -9.433 9.918 18.204 1.00 90.06 262 LEU A C 1
ATOM 1962 O O . LEU A 1 262 ? -8.591 10.709 18.619 1.00 90.06 262 LEU A O 1
ATOM 1966 N N . PHE A 1 263 ? -9.098 8.875 17.445 1.00 92.19 263 PHE A N 1
ATOM 1967 C CA . PHE A 1 263 ? -7.739 8.673 16.952 1.00 92.19 263 PHE A CA 1
ATOM 1968 C C . PHE A 1 263 ? -7.362 9.699 15.872 1.00 92.19 263 PHE A C 1
ATOM 1970 O O . PHE A 1 263 ? -6.213 10.132 15.807 1.00 92.19 263 PHE A O 1
ATOM 1977 N N . LEU A 1 264 ? -8.315 10.081 15.016 1.00 92.69 264 LEU A N 1
ATOM 1978 C CA . LEU A 1 264 ? -8.077 10.977 13.882 1.00 92.69 264 LEU A CA 1
ATOM 1979 C C . LEU A 1 264 ? -8.390 12.445 14.183 1.00 92.69 264 LEU A C 1
ATOM 1981 O O . LEU A 1 264 ? -7.796 13.326 13.561 1.00 92.69 264 LEU A O 1
ATOM 1985 N N . ASN A 1 265 ? -9.303 12.713 15.114 1.00 89.31 265 ASN A N 1
ATOM 1986 C CA . ASN A 1 265 ? -9.790 14.044 15.444 1.00 89.31 265 ASN A CA 1
ATOM 1987 C C . ASN A 1 265 ? -9.598 14.345 16.938 1.00 89.31 265 ASN A C 1
ATOM 1989 O O . ASN A 1 265 ? -9.799 13.473 17.785 1.00 89.31 265 ASN A O 1
ATOM 1993 N N . PRO A 1 266 ? -9.239 15.591 17.294 1.00 88.19 266 PRO A N 1
ATOM 1994 C CA . PRO A 1 266 ? -9.173 15.996 18.690 1.00 88.19 266 PRO A CA 1
ATOM 1995 C C . PRO A 1 266 ? -10.577 16.065 19.307 1.00 88.19 266 PRO A C 1
ATOM 1997 O O . PRO A 1 266 ? -11.537 16.457 18.638 1.00 88.19 266 PRO A O 1
ATOM 2000 N N . LEU A 1 267 ? -10.669 15.771 20.608 1.00 91.94 267 LEU A N 1
ATOM 2001 C CA . LEU A 1 267 ? -11.865 16.073 21.400 1.00 91.94 267 LEU A CA 1
ATOM 2002 C C . LEU A 1 267 ? -12.157 17.573 21.379 1.00 91.94 267 LEU A C 1
ATOM 2004 O O . LEU A 1 267 ? -11.241 18.399 21.388 1.00 91.94 267 LEU A O 1
ATOM 2008 N N . ARG A 1 268 ? -13.440 17.925 21.409 1.00 92.69 268 ARG A N 1
ATOM 2009 C CA . ARG A 1 268 ? -13.901 19.307 21.564 1.00 92.69 268 ARG A CA 1
ATOM 2010 C C . ARG A 1 268 ? -14.112 19.635 23.035 1.00 92.69 268 ARG A C 1
ATOM 2012 O O . ARG A 1 268 ? -14.426 18.769 23.845 1.00 92.69 268 ARG A O 1
ATOM 2019 N N . GLU A 1 269 ? -13.961 20.902 23.399 1.00 93.88 269 GLU A N 1
ATOM 2020 C CA . GLU A 1 269 ? -14.245 21.332 24.769 1.00 93.88 269 GLU A CA 1
ATOM 2021 C C . GLU A 1 269 ? -15.696 21.016 25.153 1.00 93.88 269 GLU A C 1
ATOM 2023 O O . GLU A 1 269 ? -16.641 21.299 24.415 1.00 93.88 269 GLU A O 1
ATOM 2028 N N . GLY A 1 270 ? -15.861 20.398 26.319 1.00 93.12 270 GLY A N 1
ATOM 2029 C CA . GLY A 1 270 ? -17.131 19.892 26.821 1.00 93.12 270 GLY A CA 1
ATOM 2030 C C . GLY A 1 270 ? -17.517 18.498 26.317 1.00 93.12 270 GLY A C 1
ATOM 2031 O O . GLY A 1 270 ? -18.442 17.920 26.888 1.00 93.12 270 GLY A O 1
ATOM 2032 N N . GLU A 1 271 ? -16.829 17.951 25.312 1.00 93.75 271 GLU A N 1
ATOM 2033 C CA . GLU A 1 271 ? -17.075 16.609 24.779 1.00 93.75 271 GLU A CA 1
ATOM 2034 C C . GLU A 1 271 ? -16.565 15.530 25.736 1.00 93.75 271 GLU A C 1
ATOM 2036 O O . GLU A 1 271 ? -15.469 15.644 26.289 1.00 93.75 271 GLU A O 1
ATOM 2041 N N . GLU A 1 272 ? -17.373 14.485 25.921 1.00 93.38 272 GLU A N 1
ATOM 2042 C CA . GLU A 1 272 ? -17.098 13.343 26.789 1.00 93.38 272 GLU A CA 1
ATOM 2043 C C . GLU A 1 272 ? -17.169 12.045 25.980 1.00 93.38 272 GLU A C 1
ATOM 2045 O O . GLU A 1 272 ? -18.109 11.827 25.216 1.00 93.38 272 GLU A O 1
ATOM 2050 N N . VAL A 1 273 ? -16.174 11.180 26.166 1.00 92.62 273 VAL A N 1
ATOM 2051 C CA . VAL A 1 273 ? -16.041 9.903 25.469 1.00 92.62 273 VAL A CA 1
ATOM 2052 C C . VAL A 1 273 ? -15.735 8.782 26.456 1.00 92.62 273 VAL A 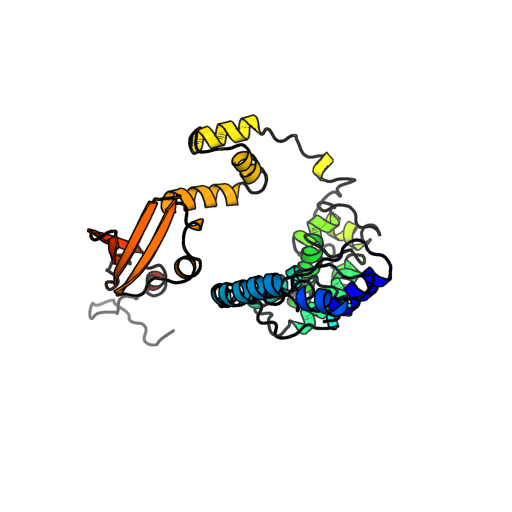C 1
ATOM 2054 O O . VAL A 1 273 ? -14.934 8.937 27.378 1.00 92.62 273 VAL A O 1
ATOM 2057 N N . GLU A 1 274 ? -16.356 7.624 26.246 1.00 92.25 274 GLU A N 1
ATOM 2058 C CA . GLU A 1 274 ? -15.998 6.392 26.944 1.00 92.25 274 GLU A CA 1
ATOM 2059 C C . GLU A 1 274 ? -14.950 5.623 26.129 1.00 92.25 274 GLU A C 1
ATOM 2061 O O . GLU A 1 274 ? -15.207 5.196 25.003 1.00 92.25 274 GLU A O 1
ATOM 2066 N N . VAL A 1 275 ? -13.764 5.421 26.704 1.00 89.94 275 VAL A N 1
ATOM 2067 C CA . VAL A 1 275 ? -12.679 4.650 26.085 1.00 89.94 275 VAL A CA 1
ATOM 2068 C C . VAL A 1 275 ? -12.552 3.302 26.780 1.00 89.94 275 VAL A C 1
ATOM 2070 O O . VAL A 1 275 ? -12.306 3.223 27.986 1.00 89.94 275 VAL A O 1
ATOM 2073 N N . GLN A 1 276 ? -12.682 2.217 26.018 1.00 87.19 276 GLN A N 1
ATOM 2074 C CA . GLN A 1 276 ? -12.500 0.862 26.529 1.00 87.19 276 GLN A CA 1
ATOM 2075 C C . GLN A 1 276 ? -11.020 0.464 26.477 1.00 87.19 276 GLN A C 1
ATOM 2077 O O . GLN A 1 276 ? -10.515 0.038 25.447 1.00 87.19 276 GLN A O 1
ATOM 2082 N N . LEU A 1 277 ? -10.328 0.546 27.616 1.00 82.31 277 LEU A N 1
ATOM 2083 C CA . LEU A 1 277 ? -8.899 0.214 27.708 1.00 82.31 277 LEU A CA 1
ATOM 2084 C C . LEU A 1 277 ? -8.634 -1.291 27.570 1.00 82.31 277 LEU A C 1
ATOM 2086 O O . LEU A 1 277 ? -7.599 -1.713 27.068 1.00 82.31 277 LEU A O 1
ATOM 2090 N N . ARG A 1 278 ? -9.545 -2.116 28.096 1.00 80.06 278 ARG A N 1
ATOM 2091 C CA . ARG A 1 278 ? -9.542 -3.582 27.978 1.00 80.06 278 ARG A CA 1
ATOM 2092 C C . ARG A 1 278 ? -10.917 -4.129 28.337 1.00 80.06 278 ARG A C 1
ATOM 2094 O O . ARG A 1 278 ? -11.744 -3.418 28.908 1.00 80.06 278 ARG A O 1
ATOM 2101 N N . LYS A 1 279 ? -11.160 -5.412 28.063 1.00 79.62 279 LYS A N 1
ATOM 2102 C CA . LYS A 1 279 ? -12.433 -6.075 28.389 1.00 79.62 279 LYS A CA 1
ATOM 2103 C C . LYS A 1 279 ? -12.822 -5.832 29.857 1.00 79.62 279 LYS A C 1
ATOM 2105 O O 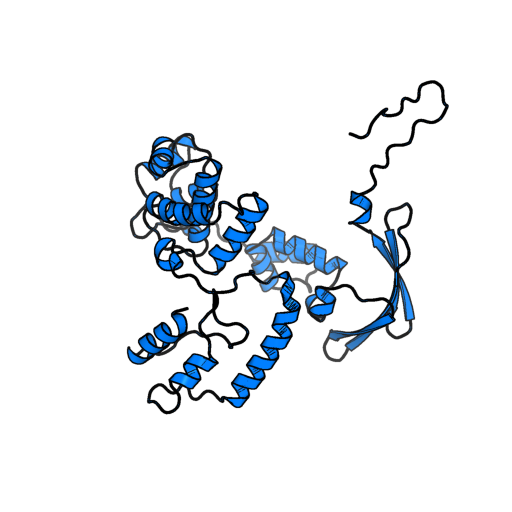. LYS A 1 279 ? -12.104 -6.239 30.767 1.00 79.62 279 LYS A O 1
ATOM 2110 N N . GLY A 1 280 ? -13.955 -5.158 30.067 1.00 83.81 280 GLY A N 1
ATOM 2111 C CA . GLY A 1 280 ? -14.498 -4.839 31.394 1.00 83.81 280 GLY A CA 1
ATOM 2112 C C . GLY A 1 280 ? -13.864 -3.641 32.116 1.00 83.81 280 GLY A C 1
ATOM 2113 O O . GLY A 1 280 ? -14.203 -3.409 33.272 1.00 83.81 280 GLY A O 1
ATOM 2114 N N . LYS A 1 281 ? -12.959 -2.883 31.479 1.00 87.56 281 LYS A N 1
ATOM 2115 C CA . LYS A 1 281 ? -12.390 -1.644 32.030 1.00 87.56 281 LYS A CA 1
ATOM 2116 C C . LYS A 1 281 ? -12.505 -0.516 31.005 1.00 87.56 281 LYS A C 1
ATOM 2118 O O . LYS A 1 281 ? -11.756 -0.499 30.027 1.00 87.56 281 LYS A O 1
ATOM 2123 N N . SER A 1 282 ? -13.400 0.428 31.269 1.00 90.94 282 SER A N 1
ATOM 2124 C CA . SER A 1 282 ? -13.528 1.681 30.528 1.00 90.94 282 SER A CA 1
ATOM 2125 C C . SER A 1 282 ? -13.165 2.885 31.394 1.00 90.94 282 SER A C 1
ATOM 2127 O O . SER A 1 282 ? -13.085 2.792 32.624 1.00 90.94 282 SER A O 1
ATOM 2129 N N . VAL A 1 283 ? -12.868 3.998 30.734 1.00 91.94 283 VAL A N 1
ATOM 2130 C CA . VAL A 1 283 ? -12.654 5.306 31.351 1.00 91.94 283 VAL A CA 1
ATOM 2131 C C . VAL A 1 283 ? -13.504 6.335 30.619 1.00 91.94 283 VAL A C 1
ATOM 2133 O O . VAL A 1 283 ? -13.560 6.321 29.392 1.00 91.94 283 VAL A O 1
ATOM 2136 N N . LEU A 1 284 ? -14.162 7.210 31.370 1.00 93.62 284 LEU A N 1
ATOM 2137 C CA . LEU A 1 284 ? -14.828 8.390 30.831 1.00 93.62 284 LEU A CA 1
ATOM 2138 C C . LEU A 1 284 ? -13.817 9.525 30.804 1.00 93.62 284 LEU A C 1
ATOM 2140 O O . LEU A 1 284 ? -13.234 9.847 31.839 1.00 93.62 284 LEU A O 1
ATOM 2144 N N . ILE A 1 285 ? -13.586 10.088 29.623 1.00 94.19 285 ILE A N 1
ATOM 2145 C CA . ILE A 1 285 ? -12.661 11.195 29.401 1.00 94.19 285 ILE A CA 1
ATOM 2146 C C . ILE A 1 285 ? -13.462 12.356 28.836 1.00 94.19 285 ILE A C 1
ATOM 2148 O O . ILE A 1 285 ? -14.099 12.220 27.796 1.00 94.19 285 ILE A O 1
ATOM 2152 N N . LYS A 1 286 ? -13.385 13.509 29.491 1.00 95.12 286 LYS A N 1
ATOM 2153 C CA . LYS A 1 286 ? -13.976 14.755 29.017 1.00 95.12 286 LYS A CA 1
ATOM 2154 C C . LYS A 1 286 ? -12.908 15.818 28.853 1.00 95.12 286 LYS A C 1
ATOM 2156 O O . LYS A 1 286 ? -12.143 16.065 29.784 1.00 95.12 286 LYS A O 1
ATOM 2161 N N . LEU A 1 287 ? -12.867 16.476 27.698 1.00 96.12 287 LEU A N 1
ATOM 2162 C CA . LEU A 1 287 ? -12.036 17.666 27.534 1.00 96.12 287 LEU A CA 1
ATOM 2163 C C . LEU A 1 287 ? -12.748 18.853 28.192 1.00 96.12 287 LEU A C 1
ATOM 2165 O O . LEU A 1 287 ? -13.872 19.188 27.828 1.00 96.12 287 LEU A O 1
ATOM 2169 N N . VAL A 1 288 ? -12.120 19.475 29.187 1.00 95.81 288 VAL A N 1
ATOM 2170 C CA . VAL A 1 288 ? -12.716 20.584 29.948 1.00 95.81 288 VAL A CA 1
ATOM 2171 C C . VAL A 1 288 ? -12.349 21.931 29.340 1.00 95.81 288 VAL A C 1
ATOM 2173 O O . VAL A 1 288 ? -13.229 22.769 29.180 1.00 95.81 288 VAL A O 1
ATOM 2176 N N . ASP A 1 289 ? -11.065 22.141 29.054 1.00 94.94 289 ASP A N 1
ATOM 2177 C CA . ASP A 1 289 ? -10.511 23.438 28.649 1.00 94.94 289 ASP A CA 1
ATOM 2178 C C . ASP A 1 289 ? -9.137 23.249 27.993 1.00 94.94 289 ASP A C 1
ATOM 2180 O O . ASP A 1 289 ? -8.335 22.433 28.463 1.00 94.94 289 ASP A O 1
ATOM 2184 N N . THR A 1 290 ? -8.855 24.019 26.944 1.00 93.00 290 THR A N 1
ATOM 2185 C CA . THR A 1 290 ? -7.535 24.122 26.313 1.00 93.00 290 THR A CA 1
ATOM 2186 C C . THR A 1 290 ? -7.035 25.558 26.403 1.00 93.00 290 THR A C 1
ATOM 2188 O O . THR A 1 290 ? -7.492 26.441 25.683 1.00 93.00 290 THR A O 1
ATOM 2191 N N . GLN A 1 291 ? -6.039 25.793 27.256 1.00 91.62 291 GLN A N 1
ATOM 2192 C CA . GLN A 1 291 ? -5.505 27.139 27.459 1.00 91.62 291 GLN A CA 1
ATOM 2193 C C . GLN A 1 291 ? -4.679 27.639 26.265 1.00 91.62 291 GLN A C 1
ATOM 2195 O O . GLN A 1 291 ? -4.173 26.870 25.435 1.00 91.62 291 GLN A O 1
ATOM 2200 N N . ASP A 1 292 ? -4.500 28.959 26.223 1.00 89.19 292 ASP A N 1
ATOM 2201 C CA . ASP A 1 292 ? -3.578 29.610 25.302 1.00 89.19 292 ASP A CA 1
ATOM 2202 C C . ASP A 1 292 ? -2.139 29.096 25.470 1.00 89.19 292 ASP A C 1
ATOM 2204 O O . ASP A 1 292 ? -1.719 28.630 26.534 1.00 89.19 292 ASP A O 1
ATOM 2208 N N . GLU A 1 293 ? -1.383 29.184 24.378 1.00 88.00 293 GLU A N 1
ATOM 2209 C CA . GLU A 1 293 ? 0.028 28.814 24.331 1.00 88.00 293 GLU A CA 1
ATOM 2210 C C . GLU A 1 293 ? 0.846 29.679 25.300 1.00 88.00 293 GLU A C 1
ATOM 2212 O O . GLU A 1 293 ? 0.758 30.910 25.316 1.00 88.00 293 GLU A O 1
ATOM 2217 N N . ARG A 1 294 ? 1.674 29.015 26.099 1.00 86.38 294 ARG A N 1
ATOM 2218 C CA . ARG A 1 294 ? 2.630 29.624 27.019 1.00 86.38 294 ARG A CA 1
ATOM 2219 C C . ARG A 1 294 ? 3.897 30.042 26.277 1.00 86.38 294 ARG A C 1
ATOM 2221 O O . ARG A 1 294 ? 4.143 29.647 25.141 1.00 86.38 294 ARG A O 1
ATOM 2228 N N . GLU A 1 295 ? 4.740 30.833 26.936 1.00 82.62 295 GLU A N 1
ATOM 2229 C CA . GLU A 1 295 ? 6.007 31.307 26.354 1.00 82.62 295 GLU A CA 1
ATOM 2230 C C . GLU A 1 295 ? 6.978 30.171 25.987 1.00 82.62 295 GLU A C 1
ATOM 2232 O O . GLU A 1 295 ? 7.805 30.343 25.096 1.00 82.62 295 GLU A O 1
ATOM 2237 N N . ASP A 1 296 ? 6.856 29.009 26.632 1.00 83.12 296 ASP A N 1
ATOM 2238 C CA . ASP A 1 296 ? 7.647 27.805 26.354 1.00 83.12 296 ASP A CA 1
ATOM 2239 C C . ASP A 1 296 ? 7.099 26.953 25.190 1.00 83.12 296 ASP A C 1
ATOM 2241 O O . ASP A 1 296 ? 7.620 25.871 24.920 1.00 83.12 296 ASP A O 1
ATOM 2245 N N . GLY A 1 297 ? 6.052 27.423 24.500 1.00 84.75 297 GLY A N 1
ATOM 2246 C CA . GLY A 1 297 ? 5.415 26.711 23.393 1.00 84.75 297 GLY A CA 1
ATOM 2247 C C . GLY A 1 297 ? 4.490 25.571 23.828 1.00 84.75 297 GLY A C 1
ATOM 2248 O O . GLY A 1 297 ? 4.094 24.757 22.995 1.00 84.75 297 GLY A O 1
ATOM 2249 N N . THR A 1 298 ? 4.142 25.472 25.117 1.00 89.19 298 THR A N 1
ATOM 2250 C CA . THR A 1 298 ? 3.189 24.473 25.624 1.00 89.19 298 THR A CA 1
ATOM 2251 C C . THR A 1 298 ? 1.801 25.062 25.866 1.00 89.19 298 THR A C 1
ATOM 2253 O O . THR A 1 298 ? 1.646 26.234 26.197 1.00 89.19 298 THR A O 1
ATOM 2256 N N . ARG A 1 299 ? 0.761 24.239 25.739 1.00 92.19 299 ARG A N 1
ATOM 2257 C CA . ARG A 1 299 ? -0.612 24.530 26.168 1.00 92.19 299 ARG A CA 1
ATOM 2258 C C . ARG A 1 299 ? -0.962 23.658 27.355 1.00 92.19 299 ARG A C 1
ATOM 2260 O O . ARG A 1 299 ? -0.601 22.484 27.389 1.00 92.19 299 ARG A O 1
ATOM 2267 N N . LEU A 1 300 ? -1.687 24.211 28.320 1.00 93.50 300 LEU A N 1
ATOM 2268 C CA . LEU A 1 300 ? -2.262 23.399 29.385 1.00 93.50 300 LEU A CA 1
ATOM 2269 C C . LEU A 1 300 ? -3.633 22.896 28.945 1.00 93.50 300 LEU A C 1
ATOM 2271 O O . LEU A 1 300 ? -4.548 23.696 28.758 1.00 93.50 300 LEU A O 1
ATOM 2275 N N . VAL A 1 301 ? -3.767 21.581 28.814 1.00 94.81 301 VAL A N 1
ATOM 2276 C CA . VAL A 1 301 ? -5.030 20.923 28.483 1.00 94.81 301 VAL A CA 1
ATOM 2277 C C . VAL A 1 301 ? -5.603 20.296 29.743 1.00 94.81 301 VAL A C 1
ATOM 2279 O O . VAL A 1 301 ? -4.934 19.520 30.426 1.00 94.81 301 VAL A O 1
ATOM 2282 N N . THR A 1 302 ? -6.836 20.657 30.076 1.00 96.38 302 THR A N 1
ATOM 2283 C CA . THR A 1 302 ? -7.528 20.135 31.253 1.00 96.38 302 THR A CA 1
ATOM 2284 C C . THR A 1 302 ? -8.509 19.056 30.827 1.00 96.38 302 THR A C 1
ATOM 2286 O O . THR A 1 302 ? -9.446 19.328 30.080 1.00 96.38 302 THR A O 1
ATOM 2289 N N . PHE A 1 303 ? -8.329 17.848 31.347 1.00 96.31 303 PHE A N 1
ATOM 2290 C CA . PHE A 1 303 ? -9.267 16.743 31.189 1.00 96.31 303 PHE A CA 1
ATOM 2291 C C . PHE A 1 303 ? -9.991 16.460 32.501 1.00 96.31 303 PHE A C 1
ATOM 2293 O O . PHE A 1 303 ? -9.482 16.737 33.585 1.00 96.31 303 PHE A O 1
ATOM 2300 N N . GLU A 1 304 ? -11.165 15.857 32.408 1.00 96.50 304 GLU A N 1
ATOM 2301 C CA . GLU A 1 304 ? -11.810 15.151 33.505 1.00 96.50 304 GLU A CA 1
ATOM 2302 C C . GLU A 1 304 ? -11.821 13.661 33.155 1.00 96.50 304 GLU A C 1
ATOM 2304 O O . GLU A 1 304 ? -12.328 13.277 32.104 1.00 96.50 304 GLU A O 1
ATOM 2309 N N . VAL A 1 305 ? -11.213 12.828 33.999 1.00 94.94 305 VAL A N 1
ATOM 2310 C CA . VAL A 1 305 ? -11.111 11.378 33.805 1.00 94.94 305 VAL A CA 1
ATOM 2311 C C . VAL A 1 305 ? -11.802 10.697 34.975 1.00 94.94 305 VAL A C 1
ATOM 2313 O O . VAL A 1 305 ? -11.340 10.803 36.109 1.00 94.94 305 VAL A O 1
ATOM 2316 N N . ASN A 1 306 ? -12.924 10.021 34.717 1.00 94.00 306 ASN A N 1
ATOM 2317 C CA . ASN A 1 306 ? -13.786 9.426 35.749 1.00 94.00 306 ASN A CA 1
ATOM 2318 C C . ASN A 1 306 ? -14.152 10.411 36.886 1.00 94.00 306 ASN A C 1
ATOM 2320 O O . ASN A 1 306 ? -14.206 10.028 38.055 1.00 94.00 306 ASN A O 1
ATOM 2324 N N . GLY A 1 307 ? -14.382 11.684 36.547 1.00 91.75 307 GLY A N 1
ATOM 2325 C CA . GLY A 1 307 ? -14.721 12.746 37.502 1.00 91.75 307 GLY A CA 1
ATOM 2326 C C . GLY A 1 307 ? -13.525 13.434 38.174 1.00 91.75 307 GLY A C 1
ATOM 2327 O O . GLY A 1 307 ? -13.714 14.420 38.886 1.00 91.75 307 GLY A O 1
ATOM 2328 N N . GLU A 1 308 ? -12.293 12.966 37.955 1.00 96.12 308 GLU A N 1
ATOM 2329 C CA . GLU A 1 308 ? -11.080 13.606 38.478 1.00 96.12 308 GLU A CA 1
ATOM 2330 C C . GLU A 1 308 ? -10.460 14.541 37.439 1.00 96.12 308 GLU A C 1
ATOM 2332 O O . GLU A 1 308 ? -10.337 14.179 36.272 1.00 96.12 308 GLU A O 1
ATOM 2337 N N . ARG A 1 309 ? -10.033 15.744 37.844 1.00 96.44 309 ARG A N 1
ATOM 2338 C CA . ARG A 1 309 ? -9.392 16.699 36.926 1.00 96.44 309 ARG A CA 1
ATOM 2339 C C . ARG A 1 309 ? -7.905 16.415 36.748 1.00 96.44 309 ARG A C 1
ATOM 2341 O O . ARG A 1 309 ? -7.158 16.360 37.721 1.00 96.44 309 ARG A O 1
ATOM 2348 N N . TRP A 1 310 ? -7.482 16.356 35.493 1.00 96.12 310 TRP A N 1
ATOM 2349 C CA . TRP A 1 310 ? -6.103 16.183 35.060 1.00 96.12 310 TRP A CA 1
ATOM 2350 C C . TRP A 1 310 ? -5.648 17.412 34.282 1.00 96.12 310 TRP A C 1
ATOM 2352 O O . TRP A 1 310 ? -6.362 17.896 33.409 1.00 96.12 310 TRP A O 1
ATOM 2362 N N . PHE A 1 311 ? -4.450 17.904 34.585 1.00 95.19 311 PHE A N 1
ATOM 2363 C CA . PHE A 1 311 ? -3.848 19.063 33.929 1.00 95.19 311 PHE A CA 1
ATOM 2364 C C . PHE A 1 311 ? -2.613 18.596 33.167 1.00 95.19 311 PHE A C 1
ATOM 2366 O O . PHE A 1 311 ? -1.599 18.252 33.775 1.00 95.19 311 PHE A O 1
ATOM 2373 N N . VAL A 1 312 ? -2.712 18.549 31.844 1.00 93.31 312 VAL A N 1
ATOM 2374 C CA . VAL A 1 312 ? -1.706 17.945 30.973 1.00 93.31 312 VAL A CA 1
ATOM 2375 C C . VAL A 1 312 ? -1.056 19.044 30.130 1.00 93.31 312 VAL A C 1
ATOM 2377 O O . VAL A 1 312 ? -1.726 19.625 29.276 1.00 93.31 312 VAL A O 1
ATOM 2380 N N . PRO A 1 313 ? 0.222 19.389 30.364 1.00 91.19 313 PRO A N 1
ATOM 2381 C CA . PRO A 1 313 ? 0.950 20.280 29.472 1.00 91.19 313 PRO A CA 1
ATOM 2382 C C . PRO A 1 313 ? 1.281 19.543 28.166 1.00 91.19 313 PRO A C 1
ATOM 2384 O O . PRO A 1 313 ? 1.870 18.465 28.194 1.00 91.19 313 PRO A O 1
ATOM 2387 N N . ILE A 1 314 ? 0.909 20.123 27.026 1.00 90.31 314 ILE A N 1
ATOM 2388 C CA . ILE A 1 314 ? 1.137 19.567 25.686 1.00 90.31 314 ILE A CA 1
ATOM 2389 C C . ILE A 1 314 ? 1.910 20.588 24.853 1.00 90.31 314 ILE A C 1
ATOM 2391 O O . ILE A 1 314 ? 1.525 21.752 24.788 1.00 90.31 314 ILE A O 1
ATOM 2395 N N . THR A 1 315 ? 2.996 20.174 24.205 1.00 88.31 315 THR A N 1
ATOM 2396 C CA . THR A 1 315 ? 3.756 21.036 23.287 1.00 88.31 315 THR A CA 1
ATOM 2397 C C . THR A 1 315 ? 2.959 21.311 22.009 1.00 88.31 315 THR A C 1
ATOM 2399 O O . THR A 1 315 ? 2.529 20.378 21.331 1.00 88.31 315 THR A O 1
ATOM 2402 N N . ASP A 1 316 ? 2.783 22.587 21.655 1.00 84.31 316 ASP A N 1
ATOM 2403 C CA . ASP A 1 316 ? 2.123 23.010 20.418 1.00 84.31 316 ASP A CA 1
ATOM 2404 C C . ASP A 1 316 ? 3.145 23.086 19.271 1.00 84.31 316 ASP A C 1
ATOM 2406 O O . ASP A 1 316 ? 3.832 24.089 19.055 1.00 84.31 316 ASP A O 1
ATOM 2410 N N . ASN A 1 317 ? 3.243 21.991 18.516 1.00 77.62 317 ASN A N 1
ATOM 2411 C CA . ASN A 1 317 ? 4.157 21.882 17.377 1.00 77.62 317 ASN A CA 1
ATOM 2412 C C . ASN A 1 317 ? 3.748 22.751 16.170 1.00 77.62 317 ASN A C 1
ATOM 2414 O O . ASN A 1 317 ? 4.564 22.964 15.276 1.00 77.62 317 ASN A O 1
ATOM 2418 N N . ALA A 1 318 ? 2.507 23.247 16.114 1.00 71.56 318 ALA A N 1
ATOM 2419 C CA . ALA A 1 318 ? 2.047 24.121 15.035 1.00 71.56 318 ALA A CA 1
ATOM 2420 C C . ALA A 1 318 ? 2.401 25.589 15.320 1.00 71.56 318 ALA A C 1
ATOM 2422 O O . ALA A 1 318 ? 2.812 26.326 14.421 1.00 71.56 318 ALA A O 1
ATOM 2423 N N . ALA A 1 319 ? 2.295 26.012 16.580 1.00 60.78 319 ALA A N 1
ATOM 2424 C CA . ALA A 1 319 ? 2.642 27.368 16.987 1.00 60.78 319 ALA A CA 1
ATOM 2425 C C . ALA A 1 319 ? 4.159 27.630 16.977 1.00 60.78 319 ALA A C 1
ATOM 2427 O O . ALA A 1 319 ? 4.592 28.710 16.556 1.00 60.78 319 ALA A O 1
ATOM 2428 N N . SER A 1 320 ? 4.974 26.636 17.350 1.00 53.53 320 SER A N 1
ATOM 2429 C CA . SER A 1 320 ? 6.441 26.746 17.365 1.00 53.53 320 SER A CA 1
ATOM 2430 C C . SER A 1 320 ? 7.056 26.968 15.975 1.00 53.53 320 SER A C 1
ATOM 2432 O O . SER A 1 320 ? 8.081 27.639 15.862 1.00 53.53 320 SER A O 1
ATOM 2434 N N . ALA A 1 321 ? 6.392 26.528 14.901 1.00 53.16 321 ALA A N 1
ATOM 2435 C CA . ALA A 1 321 ? 6.814 26.785 13.522 1.00 53.16 321 ALA A CA 1
ATOM 2436 C C . ALA A 1 321 ? 6.629 28.253 13.071 1.00 53.16 321 ALA A C 1
ATOM 2438 O O . ALA A 1 321 ? 7.169 28.652 12.041 1.00 53.16 321 ALA A O 1
ATOM 2439 N N . THR A 1 322 ? 5.878 29.071 13.823 1.00 51.06 322 THR A N 1
ATOM 2440 C CA . THR A 1 322 ? 5.426 30.403 13.368 1.00 51.06 322 THR A CA 1
ATOM 2441 C C . THR A 1 322 ? 6.132 31.578 14.068 1.00 51.06 322 THR A C 1
ATOM 2443 O O . THR A 1 322 ? 5.859 32.737 13.751 1.00 51.06 322 THR A O 1
ATOM 2446 N N . LYS A 1 323 ? 7.046 31.335 15.020 1.00 49.41 323 LYS A N 1
ATOM 2447 C CA . LYS A 1 323 ? 7.613 32.388 15.890 1.00 49.41 323 LYS A CA 1
ATOM 2448 C C . LYS A 1 323 ? 9.131 32.580 15.781 1.00 49.41 323 LYS A C 1
ATOM 2450 O O . LYS A 1 323 ? 9.795 32.759 16.792 1.00 49.41 323 LYS A O 1
ATOM 2455 N N . ASP A 1 324 ? 9.665 32.757 14.575 1.00 48.00 324 ASP A N 1
ATOM 2456 C CA . ASP A 1 324 ? 10.873 33.589 14.424 1.00 48.00 324 ASP A CA 1
ATOM 2457 C C . ASP A 1 324 ? 10.466 35.071 14.420 1.00 48.00 324 ASP A C 1
ATOM 2459 O O . ASP A 1 324 ? 10.487 35.779 13.408 1.00 48.00 324 ASP A O 1
ATOM 2463 N N . ARG A 1 325 ? 10.026 35.572 15.579 1.00 52.97 325 ARG A N 1
ATOM 2464 C CA . ARG A 1 325 ? 9.738 36.999 15.743 1.00 52.97 325 ARG A CA 1
ATOM 2465 C C . ARG A 1 325 ? 11.071 37.723 15.929 1.00 52.97 325 ARG A C 1
ATOM 2467 O O . ARG A 1 325 ? 11.601 37.774 17.033 1.00 52.97 325 ARG A O 1
ATOM 2474 N N . ARG A 1 326 ? 11.626 38.288 14.851 1.00 61.09 326 ARG A N 1
ATOM 2475 C CA . ARG A 1 326 ? 12.815 39.151 14.960 1.00 61.09 326 ARG A CA 1
ATOM 2476 C C . ARG A 1 326 ? 12.501 40.338 15.873 1.00 61.09 326 ARG A C 1
ATOM 2478 O O . ARG A 1 326 ? 11.483 41.010 15.692 1.00 61.09 326 ARG A O 1
ATOM 2485 N N . GLU A 1 327 ? 13.371 40.583 16.847 1.00 63.50 327 GLU A N 1
ATOM 2486 C CA . GLU A 1 327 ? 13.259 41.725 17.751 1.00 63.50 327 GLU A CA 1
ATOM 2487 C C . GLU A 1 327 ? 13.210 43.026 16.931 1.00 63.50 327 GLU A C 1
ATOM 2489 O O . GLU A 1 327 ? 14.006 43.236 16.010 1.00 63.50 327 GLU A O 1
ATOM 2494 N N . LYS A 1 328 ? 12.230 43.893 17.209 1.00 66.94 328 LYS A N 1
ATOM 2495 C CA . LYS A 1 328 ? 12.134 45.185 16.520 1.00 66.94 328 LYS A CA 1
ATOM 2496 C C . LYS A 1 328 ? 13.281 46.073 16.987 1.00 66.94 328 LYS A C 1
ATOM 2498 O O . LYS A 1 328 ? 13.504 46.199 18.187 1.00 66.94 328 LYS A O 1
ATOM 2503 N N . ALA A 1 329 ? 13.952 46.745 16.054 1.00 71.56 329 ALA A N 1
ATOM 2504 C CA . ALA A 1 329 ? 14.959 47.739 16.404 1.00 71.56 329 ALA A CA 1
ATOM 2505 C C . ALA A 1 329 ? 14.338 48.835 17.293 1.00 71.56 329 ALA A C 1
ATOM 2507 O O . ALA A 1 329 ? 13.418 49.540 16.872 1.00 71.56 329 ALA A O 1
ATOM 2508 N N . GLY A 1 330 ? 14.813 48.938 18.536 1.00 68.81 330 GLY A N 1
ATOM 2509 C CA . GLY A 1 330 ? 14.474 50.016 19.465 1.00 68.81 330 GLY A CA 1
ATOM 2510 C C . GLY A 1 330 ? 15.318 51.274 19.231 1.00 68.81 330 GLY A C 1
ATOM 2511 O O . GLY A 1 330 ? 16.181 51.309 18.360 1.00 68.81 330 GLY A O 1
ATOM 2512 N N . GLY A 1 331 ? 15.111 52.312 20.048 1.00 62.00 331 GLY A N 1
ATOM 2513 C CA . GLY A 1 331 ? 15.839 53.591 19.964 1.00 62.00 331 GLY A CA 1
ATOM 2514 C C . GLY A 1 331 ? 17.302 53.560 20.435 1.00 62.00 331 GLY A C 1
ATOM 2515 O O . GLY A 1 331 ? 17.894 54.617 20.648 1.00 62.00 331 GLY A O 1
ATOM 2516 N N . THR A 1 332 ? 17.881 52.377 20.645 1.00 74.69 332 THR A N 1
ATOM 2517 C CA . THR A 1 332 ? 19.268 52.214 21.093 1.00 74.69 332 THR A CA 1
ATOM 2518 C C . THR A 1 332 ? 20.225 52.539 19.940 1.00 74.69 332 THR A C 1
ATOM 2520 O O . THR A 1 332 ? 20.072 51.974 18.853 1.00 74.69 332 THR A O 1
ATOM 2523 N N . PRO A 1 333 ? 21.234 53.408 20.139 1.00 56.84 333 PRO A N 1
ATOM 2524 C CA . PRO A 1 333 ? 22.231 53.692 19.111 1.00 56.84 333 PRO A CA 1
ATOM 2525 C C . PRO A 1 333 ? 22.907 52.396 18.630 1.00 56.84 333 PRO A C 1
ATOM 2527 O O . PRO A 1 333 ? 23.555 51.711 19.416 1.00 56.84 333 PRO A O 1
ATOM 2530 N N . GLY A 1 334 ? 22.726 52.053 17.349 1.00 65.94 334 GLY A N 1
ATOM 2531 C CA . GLY A 1 334 ? 23.269 50.837 16.723 1.00 65.94 334 GLY A CA 1
ATOM 2532 C C . GLY A 1 334 ? 22.237 49.779 16.303 1.00 65.94 334 GLY A C 1
ATOM 2533 O O . GLY A 1 334 ? 22.597 48.867 15.564 1.00 65.94 334 GLY A O 1
ATOM 2534 N N . ALA A 1 335 ? 20.964 49.897 16.697 1.00 59.97 335 ALA A N 1
ATOM 2535 C CA . ALA A 1 335 ? 19.906 48.992 16.239 1.00 59.97 335 ALA A CA 1
ATOM 2536 C C . ALA A 1 335 ? 19.352 49.423 14.862 1.00 59.97 335 ALA A C 1
ATOM 2538 O O . ALA A 1 335 ? 18.751 50.489 14.733 1.00 59.97 335 ALA A O 1
ATOM 2539 N N . GLY A 1 336 ? 19.547 48.602 13.824 1.00 64.81 336 GLY A N 1
ATOM 2540 C CA . GLY A 1 336 ? 19.016 48.832 12.473 1.00 64.81 336 GLY A CA 1
ATOM 2541 C C . GLY A 1 336 ? 17.791 47.962 12.183 1.00 64.81 336 GLY A C 1
ATOM 2542 O O . GLY A 1 336 ? 17.892 46.739 12.184 1.00 64.81 336 GLY A O 1
ATOM 2543 N N . GLY A 1 337 ? 16.632 48.577 11.938 1.00 77.38 337 GLY A N 1
ATOM 2544 C CA . GLY A 1 337 ? 15.416 47.867 11.521 1.00 77.38 337 GLY A CA 1
ATOM 2545 C C . GLY A 1 337 ? 15.380 47.624 10.010 1.00 77.38 337 GLY A C 1
ATOM 2546 O O . GLY A 1 337 ? 15.938 48.411 9.246 1.00 77.38 337 GLY A O 1
ATOM 2547 N N . SER A 1 338 ? 14.700 46.562 9.562 1.00 71.50 338 SER A N 1
ATOM 2548 C CA . SER A 1 338 ? 14.452 46.373 8.126 1.00 71.50 338 SER A CA 1
ATOM 2549 C C . SER A 1 338 ? 13.513 47.474 7.612 1.00 71.50 338 SER A C 1
ATOM 2551 O O . SER A 1 338 ? 12.430 47.640 8.180 1.00 71.50 338 SER A O 1
ATOM 2553 N N . PRO A 1 339 ? 13.876 48.225 6.558 1.00 71.56 339 PRO A N 1
ATOM 2554 C CA . PRO A 1 339 ? 13.050 49.317 6.049 1.00 71.56 339 PRO A CA 1
ATOM 2555 C C . PRO A 1 339 ? 11.832 48.830 5.249 1.00 71.56 339 PRO A C 1
ATOM 2557 O O . PRO A 1 339 ? 10.928 49.622 4.996 1.00 71.56 339 PRO A O 1
ATOM 2560 N N . MET A 1 340 ? 11.792 47.551 4.849 1.00 54.16 340 MET A N 1
ATOM 2561 C CA . MET A 1 340 ? 10.677 46.940 4.116 1.00 54.16 340 MET A CA 1
ATOM 2562 C C . MET A 1 340 ? 10.498 45.453 4.484 1.00 54.16 340 MET A C 1
ATOM 2564 O O . MET A 1 340 ? 11.451 44.827 4.959 1.00 54.16 340 MET A O 1
ATOM 2568 N N . PRO A 1 341 ? 9.299 44.877 4.275 1.00 55.19 341 PRO A N 1
ATOM 2569 C CA . PRO A 1 341 ? 9.078 43.433 4.368 1.00 55.19 341 PRO A CA 1
ATOM 2570 C C . PRO A 1 341 ? 9.847 42.675 3.274 1.00 55.19 341 PRO A C 1
ATOM 2572 O O . PRO A 1 341 ? 9.872 43.130 2.128 1.00 55.19 341 PRO A O 1
ATOM 2575 N N . GLY A 1 342 ? 10.432 41.526 3.622 1.00 54.41 342 GLY A N 1
ATOM 2576 C CA . GLY A 1 342 ? 11.142 40.617 2.717 1.00 54.41 342 GLY A CA 1
ATOM 2577 C C . GLY A 1 342 ? 11.607 39.364 3.440 1.00 54.41 342 GLY A C 1
ATOM 2578 O O . GLY A 1 342 ? 12.121 39.519 4.572 1.00 54.41 342 GLY A O 1
#

Radius of gyration: 27.76 Å; Cα contacts (8 Å, |Δi|>4): 387; chains: 1; bounding box: 62×76×65 Å

Mean predicted aligned error: 7.65 Å

InterPro domains:
  IPR000891 Pyruvate carboxyltransferase [PS50991] (1-56)
  IPR003379 Carboxylase, conserved domain [PF02436] (83-286)
  IPR013785 Aldolase-type TIM barrel [G3DSA:3.20.20.70] (1-261)
  IPR055268 Pyruvate carboxylase-like [PTHR43778] (1-342)

Organism: NCBI:txid2749911

Foldseek 3Di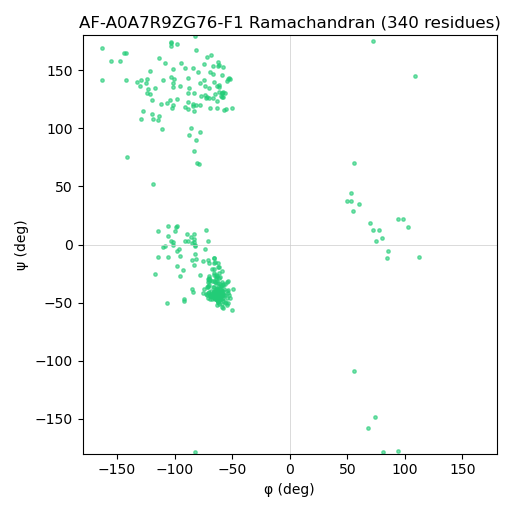:
DCQLVVQVVCVVVPDPDDDADQQLQGAALHHHHPLSNQVVCPPHPSHPPDDNVVSVVVNVVSNVVVVLVVVVDLPDPHHDPCCVQLVQHSVRLSVLCVVCVVVVNNVCSVQLSNLLSQLCVLFPNFDQDPPNSVLSSQRSVLCVVVVHGSVNCQVCLLPDPGDPSVLCVLLQVVHATPRGGDPPNSVNNCVSVVHHHDPDHNVVPDDDDDLVVLQVVVCVVQNNVVDDSVLSVVCVVPVVVSVVVSVVCVVPNDCVQDDSNVSVDPADAQDWDWTDPDVPDIKIKHFHDWADQDPVQWIWTWIQINNRIDTDIDHNPPVVVPDPPPDAFDPDPPGDGDPDDD

Nearest PDB structures (foldseek):
  5vyz-assembly1_B  TM=9.637E-01  e=6.683E-27  Lactococcus lactis
  4loc-assembly1_B  TM=9.658E-01  e=2.439E-25  Rhizobium etli CFN 42
  4jx6-assembly1_A  TM=9.665E-01  e=6.151E-25  Rhizobium etli CFN 42
  4mim-assembly1_A  TM=9.697E-01  e=2.340E-24  Rhizobium etli CFN 42
  7zz0-assembly1_A  TM=9.736E-01  e=9.846E-19  Lactococcus lactis